Protein 4ON3 (pdb70)

Secondary structure (DSSP, 8-state):
---EEEEEEEEEEESTTSTT-EEEEEEEEEE--TT-S-SEEEEEE-HHHHHHHHHHHHHH-TT--PPPP---GGG--TTSHHHHHHHHHHHHHHHHHHHT-HHHHT-HHHHHHHH----HHHHHHHHTT-SSS-HHHHHHHHHHHHTT--/---EEEEEEEEEEE--SSS--EEEEEEEEEE--TT-SSSEEEEEEEHHHHHHHHHHHHHH-TT--PPPPP--SSS--TT-HHHHHHHHHHHHHHHHHHTT-HHHHT-HHHHHHHH----HHHHHHHHTT-SSS-HHHHHHHHHHHHTT---

Solvent-accessible surface area: 17473 Å² total; per-residue (Å²): 204,116,78,54,36,12,82,2,93,33,50,137,70,49,113,109,135,126,230,167,50,61,14,12,0,29,0,0,0,17,0,40,6,134,50,5,24,4,11,2,8,24,10,84,8,49,14,148,25,0,56,40,0,52,94,40,0,51,81,92,8,163,158,25,169,15,20,148,35,27,65,135,81,149,124,39,71,73,142,54,211,122,49,20,80,99,3,52,81,16,0,26,41,0,0,101,98,0,7,136,50,83,112,4,31,85,22,40,0,0,16,0,1,0,1,0,73,12,72,32,139,52,1,68,24,9,44,59,70,142,32,215,69,55,27,84,102,5,2,15,109,19,4,48,97,77,56,204,33,80,218,130,75,55,34,2,91,1,85,37,44,123,69,50,163,90,137,119,247,109,38,53,13,13,0,26,0,0,0,21,0,38,4,138,52,3,27,4,10,2,9,29,9,77,9,65,28,172,33,0,64,29,0,65,98,41,0,59,63,89,12,147,175,22,172,8,24,152,31,29,77,96,76,165,143,30,70,58,114,51,209,132,52,17,65,123,20,41,65,16,0,13,52,2,0,91,118,0,9,147,37,80,121,2,27,92,18,37,0,0,16,0,1,1,1,0,84,10,81,29,147,55,1,57,22,7,52,67,63,143,35,209,70,52,31,94,80,5,1,14,110,23,4,27,134,74,54,223,20,30,200

Nearest PDB structures (foldseek):
  4pzg-assembly1_B  TM=1.003E+00  e=3.964E-26  Homo sapiens
  4on3-assembly1_A  TM=9.862E-01  e=4.180E-25  Homo sapiens
  6kok-assembly1_A  TM=9.493E-01  e=4.792E-19  Homo sapiens
  6koj-assembly2_B  TM=9.373E-01  e=1.020E-14  Homo sapiens
  6koi-assembly2_D  TM=8.191E-01  e=4.380E-15  Homo sapiens

InterPro domains:
  IPR001683 Phox homology [PF00787] (42-123)
  IPR001683 Phox homology [PS50195] (10-127)
  IPR001683 Phox homology [SM00312] (8-124)
  IPR036871 PX domain superfamily [G3DSA:3.30.1520.10] (1-157)
  IPR036871 PX domain superfamily [SSF64268] (6-124)
  IPR043544 Sorting nexin-10/11 [PTHR46209] (1-193)

Structure (mmCIF, N/CA/C/O backbone):
data_4ON3
#
_entry.id   4ON3
#
_cell.length_a   205.130
_cell.length_b   205.130
_cell.length_c   42.220
_cell.angle_alpha   90.00
_cell.angle_beta   90.00
_cell.angle_gamma   120.00
#
_symmetry.space_group_name_H-M   'P 32 2 1'
#
loop_
_entity.id
_entity.type
_entity.pdbx_description
1 polymer 'Sorting nexin-10'
2 non-polymer 'NITRATE ION'
3 non-polymer 'PENTAETHYLENE GLYCOL'
4 non-polymer 'SODIUM ION'
5 water water
#
loop_
_atom_site.group_PDB
_atom_site.id
_atom_site.type_symbol
_atom_site.label_atom_id
_atom_site.label_alt_id
_atom_site.label_comp_id
_atom_site.label_asym_id
_atom_site.label_entity_id
_atom_site.label_seq_id
_atom_site.pdbx_PDB_ins_code
_atom_site.Cartn_x
_atom_site.Cartn_y
_atom_site.Cartn_z
_atom_site.occupancy
_atom_site.B_iso_or_equiv
_atom_site.auth_seq_id
_atom_site.auth_comp_id
_atom_site.auth_asym_id
_atom_site.auth_atom_id
_atom_site.pdbx_PDB_model_num
ATOM 1 N N . GLU A 1 8 ? 96.679 31.997 -20.661 1.00 50.64 8 GLU A N 1
ATOM 2 C CA . GLU A 1 8 ? 97.797 31.019 -20.790 1.00 52.23 8 GLU A CA 1
ATOM 3 C C . GLU A 1 8 ? 97.792 29.861 -19.722 1.00 43.72 8 GLU A C 1
ATOM 4 O O . GLU A 1 8 ? 98.680 29.818 -18.874 1.00 38.96 8 GLU A O 1
ATOM 10 N N . GLU A 1 9 ? 96.843 28.906 -19.827 1.00 37.88 9 GLU A N 1
ATOM 11 C CA . GLU A 1 9 ? 96.403 27.993 -18.706 1.00 33.22 9 GLU A CA 1
ATOM 12 C C . GLU A 1 9 ? 97.458 27.142 -18.093 1.00 30.19 9 GLU A C 1
ATOM 13 O O . GLU A 1 9 ? 98.310 26.655 -18.792 1.00 30.52 9 GLU A O 1
ATOM 19 N N . PHE A 1 10 ? 97.431 27.030 -16.762 1.00 27.15 10 PHE A N 1
ATOM 20 C CA . PHE A 1 10 ? 98.403 26.208 -16.005 1.00 25.26 10 PHE A CA 1
ATOM 21 C C . PHE A 1 10 ? 97.680 25.581 -14.825 1.00 24.26 10 PHE A C 1
ATOM 22 O O . PHE A 1 10 ? 96.680 26.137 -14.325 1.00 21.39 10 PHE A O 1
ATOM 30 N N . VAL A 1 11 ? 98.167 24.395 -14.429 1.00 24.33 11 VAL A N 1
ATOM 31 C CA . VAL A 1 11 ? 97.849 23.829 -13.111 1.00 24.86 11 VAL A CA 1
ATOM 32 C C . VAL A 1 11 ? 99.037 23.236 -12.369 1.00 23.46 11 VAL A C 1
ATOM 33 O O . VAL A 1 11 ? 99.758 22.445 -12.906 1.00 25.48 11 VAL A O 1
ATOM 37 N N . SER A 1 12 ? 99.224 23.667 -11.127 1.00 22.27 12 SER A N 1
ATOM 38 C CA . SER A 1 12 ? 100.311 23.185 -10.281 1.00 21.85 12 SER A CA 1
ATOM 39 C C . SER A 1 12 ? 99.745 22.467 -9.050 1.00 20.38 12 SER A C 1
ATOM 40 O O . SER A 1 12 ? 98.649 22.771 -8.554 1.00 17.01 12 SER A O 1
ATOM 43 N N . VAL A 1 13 ? 100.492 21.464 -8.618 1.00 19.95 13 VAL A N 1
ATOM 44 C CA . VAL A 1 13 ? 100.073 20.639 -7.537 1.00 21.31 13 VAL A CA 1
ATOM 45 C C . VAL A 1 13 ? 101.313 20.324 -6.761 1.00 21.41 13 VAL A C 1
ATOM 46 O O . VAL A 1 13 ? 102.365 20.168 -7.359 1.00 20.78 13 VAL A O 1
ATOM 50 N N . TRP A 1 14 ? 101.198 20.433 -5.431 1.00 23.88 14 TRP A N 1
ATOM 51 C CA . TRP A 1 14 ? 102.235 20.051 -4.480 1.00 26.04 14 TRP A CA 1
ATOM 52 C C . TRP A 1 14 ? 101.590 19.144 -3.452 1.00 23.89 14 TRP A C 1
ATOM 53 O O . TRP A 1 14 ? 100.471 19.392 -2.974 1.00 23.99 14 TRP A O 1
ATOM 64 N N . VAL A 1 15 ? 102.300 18.082 -3.125 1.00 21.88 15 VAL A N 1
ATOM 65 C CA . VAL A 1 15 ? 102.015 17.295 -1.961 1.00 22.33 15 VAL A CA 1
ATOM 66 C C . VAL A 1 15 ? 103.107 17.610 -0.918 1.00 22.91 15 VAL A C 1
ATOM 67 O O . VAL A 1 15 ? 104.313 17.514 -1.193 1.00 22.01 15 VAL A O 1
ATOM 71 N N . ARG A 1 16 ? 102.700 18.019 0.275 1.00 23.97 16 ARG A N 1
ATOM 72 C CA . ARG A 1 16 ? 103.689 18.438 1.308 1.00 24.20 16 ARG A CA 1
ATOM 73 C C . ARG A 1 16 ? 103.211 17.984 2.686 1.00 21.87 16 ARG A C 1
ATOM 74 O O . ARG A 1 16 ? 102.074 17.454 2.831 1.00 20.34 16 ARG A O 1
ATOM 82 N N . ASP A 1 17 ? 104.060 18.211 3.691 1.00 20.33 17 ASP A N 1
ATOM 83 C CA . ASP A 1 17 ? 103.603 18.241 5.085 1.00 18.67 17 ASP A CA 1
ATOM 84 C C . ASP A 1 17 ? 102.984 16.921 5.597 1.00 18.01 17 ASP A C 1
ATOM 85 O O . ASP A 1 17 ? 101.787 16.841 6.041 1.00 16.40 17 ASP A O 1
ATOM 90 N N . PRO A 1 18 ? 103.786 15.875 5.519 1.00 17.10 18 PRO A N 1
ATOM 91 C CA . PRO A 1 18 ? 103.394 14.577 6.007 1.00 18.30 18 PRO A CA 1
ATOM 92 C C . PRO A 1 18 ? 103.117 14.692 7.484 1.00 19.86 18 PRO A C 1
ATOM 93 O O . PRO A 1 18 ? 103.963 15.226 8.192 1.00 20.36 18 PRO A O 1
ATOM 97 N N . ARG A 1 19 ? 101.971 14.219 7.960 1.00 21.55 19 ARG A N 1
ATOM 98 C CA . ARG A 1 19 ? 101.643 14.327 9.396 1.00 22.08 19 ARG A CA 1
ATOM 99 C C . ARG A 1 19 ? 100.897 13.153 9.907 1.00 20.58 19 ARG A C 1
ATOM 100 O O . ARG A 1 19 ? 99.930 12.738 9.298 1.00 19.47 19 ARG A O 1
ATOM 108 N N . ILE A 1 20 ? 101.314 12.647 11.063 1.00 19.35 20 ILE A N 1
ATOM 109 C CA . ILE A 1 20 ? 100.552 11.583 11.706 1.00 18.94 20 ILE A CA 1
ATOM 110 C C . ILE A 1 20 ? 99.180 12.000 12.220 1.00 18.26 20 ILE A C 1
ATOM 111 O O . ILE A 1 20 ? 99.029 13.062 12.751 1.00 18.23 20 ILE A O 1
ATOM 116 N N . GLN A 1 21 ? 98.190 11.149 12.039 1.00 18.64 21 GLN A N 1
ATOM 117 C CA . GLN A 1 21 ? 96.837 11.385 12.516 1.00 20.40 21 GLN A CA 1
ATOM 118 C C . GLN A 1 21 ? 96.412 10.290 13.480 1.00 21.26 21 GLN A C 1
ATOM 119 O O . GLN A 1 21 ? 96.842 9.156 13.332 1.00 20.98 21 GLN A O 1
ATOM 125 N N . LYS A 1 22 ? 95.536 10.614 14.436 1.00 21.99 22 LYS A N 1
ATOM 126 C CA . LYS A 1 22 ? 95.084 9.634 15.428 1.00 21.76 22 LYS A CA 1
ATOM 127 C C . LYS A 1 22 ? 96.269 8.936 16.072 1.00 19.60 22 LYS A C 1
ATOM 128 O O . LYS A 1 22 ? 96.270 7.735 16.264 1.00 19.52 22 LYS A O 1
ATOM 134 N N . GLU A 1 23 ? 97.295 9.690 16.379 1.00 19.21 23 GLU A N 1
ATOM 135 C CA . GLU A 1 23 ? 98.524 9.152 16.939 1.00 20.96 23 GLU A CA 1
ATOM 136 C C . GLU A 1 23 ? 98.416 8.455 18.288 1.00 21.19 23 GLU A C 1
ATOM 137 O O . GLU A 1 23 ? 99.164 7.569 18.574 1.00 21.10 23 GLU A O 1
ATOM 143 N N . ASP A 1 24 ? 97.507 8.878 19.137 1.00 22.20 24 ASP A N 1
ATOM 144 C CA . ASP A 1 24 ? 97.303 8.217 20.409 1.00 22.89 24 ASP A CA 1
ATOM 145 C C . ASP A 1 24 ? 96.074 7.372 20.355 1.00 22.32 24 ASP A C 1
ATOM 146 O O . ASP A 1 24 ? 95.356 7.287 21.348 1.00 20.08 24 ASP A O 1
ATOM 151 N N . PHE A 1 25 ? 95.810 6.783 19.191 1.00 22.26 25 PHE A N 1
ATOM 152 C CA . PHE A 1 25 ? 94.801 5.756 19.066 1.00 23.80 25 PHE A CA 1
ATOM 153 C C . PHE A 1 25 ? 95.440 4.536 18.456 1.00 27.99 25 PHE A C 1
ATOM 154 O O . PHE A 1 25 ? 96.594 4.580 18.002 1.00 32.07 25 PHE A O 1
ATOM 162 N N . TRP A 1 26 ? 94.709 3.431 18.456 1.00 31.50 26 TRP A N 1
ATOM 163 C CA . TRP A 1 26 ? 95.095 2.304 17.616 1.00 34.90 26 TRP A CA 1
ATOM 164 C C . TRP A 1 26 ? 94.443 2.741 16.331 1.00 37.75 26 TRP A C 1
ATOM 165 O O . TRP A 1 26 ? 93.271 3.199 16.335 1.00 44.58 26 TRP A O 1
ATOM 176 N N . HIS A 1 27 ? 95.194 2.636 15.251 1.00 34.67 27 HIS A N 1
ATOM 177 C CA . HIS A 1 27 ? 94.714 3.007 13.905 1.00 33.48 27 HIS A CA 1
ATOM 178 C C . HIS A 1 27 ? 95.228 4.363 13.433 1.00 29.47 27 HIS A C 1
ATOM 179 O O . HIS A 1 27 ? 94.692 4.965 12.500 1.00 30.90 27 HIS A O 1
ATOM 186 N N . SER A 1 28 ? 96.323 4.799 14.030 1.00 23.06 28 SER A N 1
ATOM 187 C CA . SER A 1 28 ? 97.077 5.876 13.474 1.00 20.19 28 SER A CA 1
ATOM 188 C C . SER A 1 28 ? 97.292 5.774 11.972 1.00 17.77 28 SER A C 1
ATOM 189 O O . SER A 1 28 ? 97.477 4.701 11.450 1.00 18.48 28 SER A O 1
ATOM 192 N N . TYR A 1 29 ? 97.331 6.914 11.306 1.00 15.73 29 TYR A N 1
ATOM 193 C CA . TYR A 1 29 ? 97.726 6.970 9.931 1.00 15.22 29 TYR A CA 1
ATOM 194 C C . TYR A 1 29 ? 98.424 8.245 9.550 1.00 15.55 29 TYR A C 1
ATOM 195 O O . TYR A 1 29 ? 98.446 9.191 10.284 1.00 15.32 29 TYR A O 1
ATOM 204 N N . ILE A 1 30 ? 98.995 8.246 8.357 1.00 16.33 30 ILE A N 1
ATOM 205 C CA . ILE A 1 30 ? 99.636 9.435 7.800 1.00 16.06 30 ILE A CA 1
ATOM 206 C C . ILE A 1 30 ? 98.803 10.111 6.698 1.00 16.09 30 ILE A C 1
ATOM 207 O O . ILE A 1 30 ? 98.128 9.473 5.841 1.00 18.24 30 ILE A O 1
ATOM 212 N N . ASP A 1 31 ? 98.851 11.428 6.708 1.00 14.94 31 ASP A N 1
ATOM 213 C CA . ASP A 1 31 ? 98.277 12.127 5.635 1.00 13.53 31 ASP A CA 1
ATOM 214 C C . ASP A 1 31 ? 99.111 13.284 5.215 1.00 12.76 31 ASP A C 1
ATOM 215 O O . ASP A 1 31 ? 100.126 13.625 5.845 1.00 11.25 31 ASP A O 1
ATOM 220 N N . TYR A 1 32 ? 98.712 13.805 4.048 1.00 12.90 32 TYR A N 1
ATOM 221 C CA . TYR A 1 32 ? 99.457 14.843 3.384 1.00 12.50 32 TYR A CA 1
ATOM 222 C C . TYR A 1 32 ? 98.559 15.983 2.979 1.00 13.16 32 TYR A C 1
ATOM 223 O O . TYR A 1 32 ? 97.310 15.877 2.901 1.00 12.02 32 TYR A O 1
ATOM 232 N N . GLU A 1 33 ? 99.235 17.101 2.776 1.00 14.63 33 GLU A N 1
ATOM 233 C CA . GLU A 1 33 ? 98.579 18.278 2.267 1.00 16.60 33 GLU A CA 1
ATOM 234 C C . GLU A 1 33 ? 98.744 18.341 0.753 1.00 15.96 33 GLU A C 1
ATOM 235 O O . GLU A 1 33 ? 99.870 18.273 0.213 1.00 14.64 33 GLU A O 1
ATOM 241 N N . ILE A 1 34 ? 97.615 18.525 0.103 1.00 16.19 34 ILE A N 1
ATOM 242 C CA . ILE A 1 34 ? 97.565 18.682 -1.322 1.00 18.36 34 ILE A CA 1
ATOM 243 C C . ILE A 1 34 ? 97.111 20.087 -1.690 1.00 18.30 34 ILE A C 1
ATOM 244 O O . ILE A 1 34 ? 95.979 20.518 -1.421 1.00 16.32 34 ILE A O 1
ATOM 249 N N . CYS A 1 35 ? 98.014 20.772 -2.356 1.00 19.55 35 CYS A N 1
ATOM 250 C CA . CYS A 1 35 ? 97.867 22.172 -2.674 1.00 20.31 35 CYS A CA 1
ATOM 251 C C . CYS A 1 35 ? 97.785 22.339 -4.183 1.00 18.82 35 CYS A C 1
ATOM 252 O O . CYS A 1 35 ? 98.683 21.961 -4.890 1.00 17.62 35 CYS A O 1
ATOM 255 N N . ILE A 1 36 ? 96.693 22.896 -4.660 1.00 19.01 36 ILE A N 1
ATOM 256 C CA . ILE A 1 36 ? 96.473 23.181 -6.078 1.00 19.23 36 ILE A CA 1
ATOM 257 C C . ILE A 1 36 ? 96.550 24.694 -6.319 1.00 19.03 36 ILE A C 1
ATOM 258 O O . ILE A 1 36 ? 95.879 25.487 -5.634 1.00 19.04 36 ILE A O 1
ATOM 263 N N . HIS A 1 37 ? 97.341 25.100 -7.302 1.00 19.44 37 HIS A N 1
ATOM 264 C CA . HIS A 1 37 ? 97.255 26.466 -7.836 1.00 18.87 37 HIS A CA 1
ATOM 265 C C . HIS A 1 37 ? 97.060 26.432 -9.348 1.00 18.71 37 HIS A C 1
ATOM 266 O O . HIS A 1 37 ? 97.844 25.800 -10.050 1.00 19.05 37 HIS A O 1
ATOM 273 N N . THR A 1 38 ? 96.013 27.086 -9.831 1.00 17.29 38 THR A N 1
ATOM 274 C CA . THR A 1 38 ? 95.675 27.009 -11.200 1.00 18.05 38 THR A CA 1
ATOM 275 C C . THR A 1 38 ? 94.923 28.251 -11.610 1.00 20.19 38 THR A C 1
ATOM 276 O O . THR A 1 38 ? 94.342 28.945 -10.768 1.00 20.43 38 THR A O 1
ATOM 280 N N . ASN A 1 39 ? 94.915 28.514 -12.920 1.00 21.02 39 ASN A N 1
ATOM 281 C CA . ASN A 1 39 ? 94.104 29.589 -13.479 1.00 21.22 39 ASN A CA 1
ATOM 282 C C . ASN A 1 39 ? 93.113 29.070 -14.469 1.00 20.23 39 ASN A C 1
ATOM 283 O O . ASN A 1 39 ? 92.442 29.846 -15.143 1.00 19.43 39 ASN A O 1
ATOM 288 N N . SER A 1 40 ? 93.021 27.747 -14.527 1.00 20.11 40 SER A N 1
ATOM 289 C CA . SER A 1 40 ? 92.134 27.065 -15.453 1.00 20.28 40 SER A CA 1
ATOM 290 C C . SER A 1 40 ? 90.645 27.198 -15.183 1.00 21.44 40 SER A C 1
ATOM 291 O O . SER A 1 40 ? 90.229 27.085 -14.059 1.00 21.80 40 SER A O 1
ATOM 294 N N . MET A 1 41 ? 89.849 27.355 -16.234 1.00 25.62 41 MET A N 1
ATOM 295 C CA . MET A 1 41 ? 88.391 27.358 -16.116 1.00 30.54 41 MET A CA 1
ATOM 296 C C . MET A 1 41 ? 87.869 26.006 -15.602 1.00 27.06 41 MET A C 1
ATOM 297 O O . MET A 1 41 ? 86.724 25.896 -15.180 1.00 25.16 41 MET A O 1
ATOM 302 N N . ALA A 1 42 ? 88.731 24.990 -15.635 1.00 25.88 42 ALA A N 1
ATOM 303 C CA . ALA A 1 42 ? 88.409 23.602 -15.224 1.00 25.58 42 ALA A CA 1
ATOM 304 C C . ALA A 1 42 ? 88.108 23.451 -13.715 1.00 25.09 42 ALA A C 1
ATOM 305 O O . ALA A 1 42 ? 87.271 22.620 -13.330 1.00 24.96 42 ALA A O 1
ATOM 307 N N . PHE A 1 43 ? 88.780 24.266 -12.900 1.00 22.38 43 PHE A N 1
ATOM 308 C CA . PHE A 1 43 ? 88.581 24.294 -11.478 1.00 20.76 43 PHE A CA 1
ATOM 309 C C . PHE A 1 43 ? 87.605 25.337 -11.023 1.00 19.22 43 PHE A C 1
ATOM 310 O O . PHE A 1 43 ? 87.486 26.349 -11.634 1.00 20.72 43 PHE A O 1
ATOM 318 N N . THR A 1 44 ? 86.917 25.085 -9.929 1.00 18.79 44 THR A N 1
ATOM 319 C CA . THR A 1 44 ? 86.105 26.077 -9.295 1.00 19.86 44 THR A CA 1
ATOM 320 C C . THR A 1 44 ? 86.965 27.067 -8.502 1.00 19.91 44 THR A C 1
ATOM 321 O O . THR A 1 44 ? 86.759 28.275 -8.612 1.00 25.44 44 THR A O 1
ATOM 325 N N . MET A 1 45 ? 87.930 26.581 -7.743 1.00 17.33 45 MET A N 1
ATOM 326 C CA . MET A 1 45 ? 88.767 27.444 -6.929 1.00 16.64 45 MET A CA 1
ATOM 327 C C . MET A 1 45 ? 90.112 27.483 -7.522 1.00 15.84 45 MET A C 1
ATOM 328 O O . MET A 1 45 ? 90.611 26.464 -7.916 1.00 15.56 45 MET A O 1
ATOM 333 N N . LYS A 1 46 ? 90.751 28.636 -7.511 1.00 16.04 46 LYS A N 1
ATOM 334 C CA . LYS A 1 46 ? 92.032 28.768 -8.188 1.00 15.97 46 LYS A CA 1
ATOM 335 C C . LYS A 1 46 ? 93.100 28.401 -7.232 1.00 14.16 46 LYS A C 1
ATOM 336 O O . LYS A 1 46 ? 94.216 28.216 -7.613 1.00 12.31 46 LYS A O 1
ATOM 342 N N . THR A 1 47 ? 92.755 28.347 -5.955 1.00 15.13 47 THR A N 1
ATOM 343 C CA . THR A 1 47 ? 93.636 27.741 -4.950 1.00 15.97 47 THR A CA 1
ATOM 344 C C . THR A 1 47 ? 92.851 26.863 -3.984 1.00 16.15 47 THR A C 1
ATOM 345 O O . THR A 1 47 ? 91.664 27.140 -3.705 1.00 15.86 47 THR A O 1
ATOM 349 N N . SER A 1 48 ? 93.534 25.810 -3.509 1.00 15.61 48 SER A N 1
ATOM 350 C CA . SER A 1 48 ? 92.983 24.903 -2.543 1.00 15.75 48 SER A CA 1
ATOM 351 C C . SER A 1 48 ? 94.133 24.210 -1.831 1.00 17.04 48 SER A C 1
ATOM 352 O O . SER A 1 48 ? 95.178 24.028 -2.436 1.00 17.62 48 SER A O 1
ATOM 355 N N . CYS A 1 49 ? 93.983 23.970 -0.523 1.00 18.71 49 CYS A N 1
ATOM 356 C CA . CYS A 1 49 ? 94.843 23.059 0.254 1.00 20.58 49 CYS A CA 1
ATOM 357 C C . CYS A 1 49 ? 93.892 22.135 0.998 1.00 18.99 49 CYS A C 1
ATOM 358 O O . CYS A 1 49 ? 92.846 22.542 1.492 1.00 20.41 49 CYS A O 1
ATOM 361 N N . VAL A 1 50 ? 94.224 20.858 0.979 1.00 17.19 50 VAL A N 1
ATOM 362 C CA . VAL A 1 50 ? 93.344 19.811 1.457 1.00 15.06 50 VAL A CA 1
ATOM 363 C C . VAL A 1 50 ? 94.288 18.737 1.943 1.00 14.42 50 VAL A C 1
ATOM 364 O O . VAL A 1 50 ? 95.500 18.747 1.610 1.00 14.84 50 VAL A O 1
ATOM 368 N N . ARG A 1 51 ? 93.788 17.879 2.817 1.00 13.26 51 ARG A N 1
ATOM 369 C CA . ARG A 1 51 ? 94.632 16.847 3.426 1.00 12.02 51 ARG A CA 1
ATOM 370 C C . ARG A 1 51 ? 93.987 15.508 3.087 1.00 11.61 51 ARG A C 1
ATOM 371 O O . ARG A 1 51 ? 92.770 15.372 3.249 1.00 10.11 51 ARG A O 1
ATOM 379 N N . ARG A 1 52 ? 94.765 14.539 2.586 1.00 12.24 52 ARG A N 1
ATOM 380 C CA . ARG A 1 52 ? 94.198 13.207 2.217 1.00 12.70 52 ARG A CA 1
ATOM 381 C C . ARG A 1 52 ? 95.202 12.158 2.470 1.00 13.64 52 ARG A C 1
ATOM 382 O O . ARG A 1 52 ? 96.417 12.449 2.435 1.00 13.45 52 ARG A O 1
ATOM 390 N N . ARG A 1 53 ? 94.714 10.941 2.703 1.00 15.22 53 ARG A N 1
ATOM 391 C CA . ARG A 1 53 ? 95.644 9.828 2.925 1.00 17.56 53 ARG A CA 1
ATOM 392 C C . ARG A 1 53 ? 95.678 8.917 1.732 1.00 16.81 53 ARG A C 1
ATOM 393 O O . ARG A 1 53 ? 94.743 8.917 0.908 1.00 15.71 53 ARG A O 1
ATOM 401 N N . TYR A 1 54 ? 96.756 8.148 1.659 1.00 16.72 54 TYR A N 1
ATOM 402 C CA . TYR A 1 54 ? 96.947 7.168 0.605 1.00 17.57 54 TYR A CA 1
ATOM 403 C C . TYR A 1 54 ? 95.719 6.358 0.327 1.00 18.18 54 TYR A C 1
ATOM 404 O O . TYR A 1 54 ? 95.372 6.115 -0.778 1.00 18.36 54 TYR A O 1
ATOM 413 N N . ARG A 1 55 ? 95.015 5.932 1.331 1.00 20.77 55 ARG A N 1
ATOM 414 C CA . ARG A 1 55 ? 93.919 5.032 1.062 1.00 23.61 55 ARG A CA 1
ATOM 415 C C . ARG A 1 55 ? 92.854 5.789 0.276 1.00 19.34 55 ARG A C 1
ATOM 416 O O . ARG A 1 55 ? 92.110 5.216 -0.486 1.00 19.78 55 ARG A O 1
ATOM 424 N N . GLU A 1 56 ? 92.828 7.092 0.404 1.00 17.39 56 GLU A N 1
ATOM 425 C CA . GLU A 1 56 ? 91.884 7.933 -0.354 1.00 16.14 56 GLU A CA 1
ATOM 426 C C . GLU A 1 56 ? 92.322 8.170 -1.822 1.00 15.31 56 GLU A C 1
ATOM 427 O O . GLU A 1 56 ? 91.492 8.271 -2.711 1.00 14.10 56 GLU A O 1
ATOM 433 N N . PHE A 1 57 ? 93.625 8.289 -2.051 1.00 15.54 57 PHE A N 1
ATOM 434 C CA . PHE A 1 57 ? 94.196 8.255 -3.413 1.00 16.07 57 PHE A CA 1
ATOM 435 C C . PHE A 1 57 ? 93.811 6.988 -4.170 1.00 14.94 57 PHE A C 1
ATOM 436 O O . PHE A 1 57 ? 93.395 7.008 -5.337 1.00 13.56 57 PHE A O 1
ATOM 444 N N . VAL A 1 58 ? 93.975 5.873 -3.468 1.00 14.14 58 VAL A N 1
ATOM 445 C CA . VAL A 1 58 ? 93.574 4.568 -3.971 1.00 13.02 58 VAL A CA 1
ATOM 446 C C . VAL A 1 58 ? 92.094 4.579 -4.316 1.00 12.36 58 VAL A C 1
ATOM 447 O O . VAL A 1 58 ? 91.704 4.197 -5.358 1.00 12.39 58 VAL A O 1
ATOM 451 N N . TRP A 1 59 ? 91.265 5.074 -3.457 1.00 12.78 59 TRP A N 1
ATOM 452 C CA . TRP A 1 59 ? 89.863 5.146 -3.792 1.00 13.67 59 TRP A CA 1
ATOM 453 C C . TRP A 1 59 ? 89.643 5.959 -5.072 1.00 14.96 59 TRP A C 1
ATOM 454 O O . TRP A 1 59 ? 88.772 5.605 -5.896 1.00 16.38 59 TRP A O 1
ATOM 465 N N . LEU A 1 60 ? 90.402 7.070 -5.198 1.00 15.04 60 LEU A N 1
ATOM 466 C CA . LEU A 1 60 ? 90.212 8.077 -6.259 1.00 14.21 60 LEU A CA 1
ATOM 467 C C . LEU A 1 60 ? 90.578 7.469 -7.577 1.00 13.92 60 LEU A C 1
ATOM 468 O O . LEU A 1 60 ? 89.804 7.530 -8.549 1.00 13.20 60 LEU A O 1
ATOM 473 N N . ARG A 1 61 ? 91.762 6.866 -7.566 1.00 13.84 61 ARG A N 1
ATOM 474 C CA . ARG A 1 61 ? 92.290 6.166 -8.713 1.00 14.54 61 ARG A CA 1
ATOM 475 C C . ARG A 1 61 ? 91.308 5.166 -9.275 1.00 16.64 61 ARG A C 1
ATOM 476 O O . ARG A 1 61 ? 91.088 5.123 -10.476 1.00 17.78 61 ARG A O 1
ATOM 484 N N . GLN A 1 62 ? 90.688 4.393 -8.395 1.00 19.99 62 GLN A N 1
ATOM 485 C CA . GLN A 1 62 ? 89.774 3.342 -8.798 1.00 22.61 62 GLN A CA 1
ATOM 486 C C . GLN A 1 62 ? 88.477 3.954 -9.250 1.00 22.03 62 GLN A C 1
ATOM 487 O O . GLN A 1 62 ? 87.874 3.464 -10.193 1.00 22.06 62 GLN A O 1
ATOM 493 N N . ARG A 1 63 ? 88.077 5.066 -8.651 1.00 22.36 63 ARG A N 1
ATOM 494 C CA . ARG A 1 63 ? 86.838 5.706 -9.100 1.00 23.91 63 ARG A CA 1
ATOM 495 C C . ARG A 1 63 ? 87.044 6.274 -10.511 1.00 22.89 63 ARG A C 1
ATOM 496 O O . ARG A 1 63 ? 86.146 6.161 -11.354 1.00 23.30 63 ARG A O 1
ATOM 504 N N . LEU A 1 64 ? 88.217 6.860 -10.758 1.00 20.09 64 LEU A N 1
ATOM 505 C CA . LEU A 1 64 ? 88.506 7.440 -12.045 1.00 19.74 64 LEU A CA 1
ATOM 506 C C . LEU A 1 64 ? 88.497 6.347 -13.122 1.00 19.95 64 LEU A C 1
ATOM 507 O O . LEU A 1 64 ? 87.785 6.456 -14.115 1.00 19.90 64 LEU A O 1
ATOM 512 N N . GLN A 1 65 ? 89.241 5.278 -12.867 1.00 20.26 65 GLN A N 1
ATOM 513 C CA . GLN A 1 65 ?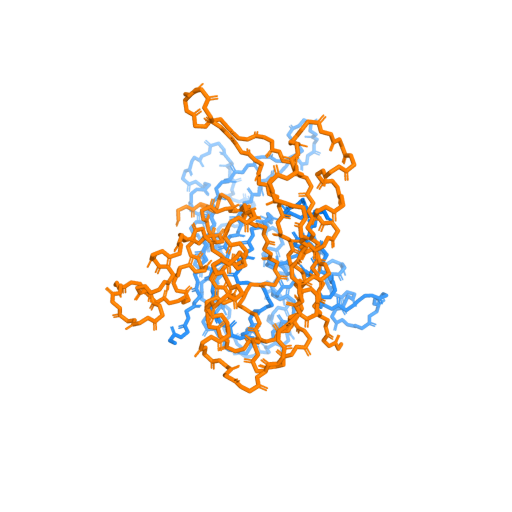 89.326 4.131 -13.764 1.00 20.64 65 GLN A CA 1
ATOM 514 C C . GLN A 1 65 ? 87.961 3.595 -14.095 1.00 21.38 65 GLN A C 1
ATOM 515 O O . GLN A 1 65 ? 87.691 3.199 -15.206 1.00 20.77 65 GLN A O 1
ATOM 521 N N . SER A 1 66 ? 87.083 3.591 -13.118 1.00 23.28 66 SER A N 1
ATOM 522 C CA . SER A 1 66 ? 85.798 2.976 -13.321 1.00 24.75 66 SER A CA 1
ATOM 523 C C . SER A 1 66 ? 84.934 3.824 -14.235 1.00 24.57 66 SER A C 1
ATOM 524 O O . SER A 1 66 ? 83.979 3.336 -14.794 1.00 25.30 66 SER A O 1
ATOM 527 N N . ASN A 1 67 ? 85.210 5.102 -14.356 1.00 25.55 67 ASN A N 1
ATOM 528 C CA . ASN A 1 67 ? 84.346 5.923 -15.222 1.00 29.00 67 ASN A CA 1
ATOM 529 C C . ASN A 1 67 ? 84.978 6.187 -16.561 1.00 25.02 67 ASN A C 1
ATOM 530 O O . ASN A 1 67 ? 84.333 6.732 -17.454 1.00 22.48 67 ASN A O 1
ATOM 535 N N . ALA A 1 68 ? 86.254 5.824 -16.642 1.00 22.13 68 ALA A N 1
ATOM 536 C CA . ALA A 1 68 ? 87.060 5.971 -17.804 1.00 21.20 68 ALA A CA 1
ATOM 537 C C . ALA A 1 68 ? 87.726 4.639 -18.093 1.00 22.56 68 ALA A C 1
ATOM 538 O O . ALA A 1 68 ? 88.892 4.426 -17.733 1.00 19.28 68 ALA A O 1
ATOM 540 N N . LEU A 1 69 ? 86.939 3.760 -18.734 1.00 26.34 69 LEU A N 1
ATOM 541 C CA . LEU A 1 69 ? 87.292 2.357 -19.061 1.00 31.97 69 LEU A CA 1
ATOM 542 C C . LEU A 1 69 ? 88.773 2.187 -19.590 1.00 28.32 69 LEU A C 1
ATOM 543 O O . LEU A 1 69 ? 89.519 1.318 -19.128 1.00 22.59 69 LEU A O 1
ATOM 548 N N . LEU A 1 70 ? 89.179 3.086 -20.497 1.00 28.40 70 LEU A N 1
ATOM 549 C CA . LEU A 1 70 ? 90.366 2.932 -21.341 1.00 27.84 70 LEU A CA 1
ATOM 550 C C . LEU A 1 70 ? 91.476 3.864 -21.038 1.00 25.05 70 LEU A C 1
ATOM 551 O O . LEU A 1 70 ? 92.494 3.846 -21.711 1.00 24.70 70 LEU A O 1
ATOM 556 N N . VAL A 1 71 ? 91.317 4.658 -20.001 1.00 23.54 71 VAL A N 1
ATOM 557 C CA . VAL A 1 71 ? 92.386 5.559 -19.635 1.00 22.09 71 VAL A CA 1
ATOM 558 C C . VAL A 1 71 ? 93.433 4.784 -18.863 1.00 19.08 71 VAL A C 1
ATOM 559 O O . VAL A 1 71 ? 93.134 3.829 -18.173 1.00 18.88 71 VAL A O 1
ATOM 563 N N . GLN A 1 72 ? 94.666 5.179 -19.034 1.00 17.48 72 GLN A N 1
ATOM 564 C CA . GLN A 1 72 ? 95.743 4.571 -18.345 1.00 17.39 72 GLN A CA 1
ATOM 565 C C . GLN A 1 72 ? 96.184 5.461 -17.203 1.00 17.35 72 GLN A C 1
ATOM 566 O O . GLN A 1 72 ? 97.021 6.375 -17.386 1.00 18.07 72 GLN A O 1
ATOM 572 N N . LEU A 1 73 ? 95.685 5.136 -16.008 1.00 16.98 73 LEU A N 1
ATOM 573 C CA . LEU A 1 73 ? 95.945 5.906 -14.795 1.00 15.42 73 LEU A CA 1
ATOM 574 C C . LEU A 1 73 ? 97.370 5.866 -14.363 1.00 14.51 73 LEU A C 1
ATOM 575 O O . LEU A 1 73 ? 98.062 4.920 -14.531 1.00 13.36 73 LEU A O 1
ATOM 580 N N . PRO A 1 74 ? 97.855 6.953 -13.847 1.00 15.26 74 PRO A N 1
ATOM 581 C CA . PRO A 1 74 ? 99.276 6.820 -13.449 1.00 16.00 74 PRO A CA 1
ATOM 582 C C . PRO A 1 74 ? 99.436 5.948 -12.201 1.00 17.78 74 PRO A C 1
ATOM 583 O O . PRO A 1 74 ? 98.445 5.607 -11.536 1.00 16.42 74 PRO A O 1
ATOM 587 N N . GLU A 1 75 ? 100.673 5.592 -11.900 1.00 20.44 75 GLU A N 1
ATOM 588 C CA . GLU A 1 75 ? 100.931 4.742 -10.767 1.00 24.10 75 GLU A CA 1
ATOM 589 C C . GLU A 1 75 ? 100.779 5.451 -9.422 1.00 22.74 75 GLU A C 1
ATOM 590 O O . GLU A 1 75 ? 101.004 6.656 -9.322 1.00 22.06 75 GLU A O 1
ATOM 596 N N . LEU A 1 76 ? 100.413 4.684 -8.383 1.00 20.80 76 LEU A N 1
ATOM 597 C CA . LEU A 1 76 ? 100.591 5.123 -6.992 1.00 17.99 76 LEU A CA 1
ATOM 598 C C . LEU A 1 76 ? 101.887 4.578 -6.436 1.00 17.61 76 LEU A C 1
ATOM 599 O O . LEU A 1 76 ? 102.434 3.589 -6.935 1.00 18.54 76 LEU A O 1
ATOM 604 N N . PRO A 1 77 ? 102.413 5.238 -5.405 1.00 17.67 77 PRO A N 1
ATOM 605 C CA . PRO A 1 77 ? 103.617 4.674 -4.743 1.00 17.91 77 PRO A CA 1
ATOM 606 C C . PRO A 1 77 ? 103.327 3.438 -3.814 1.00 18.50 77 PRO A C 1
ATOM 607 O O . PRO A 1 77 ? 102.193 2.900 -3.812 1.00 15.92 77 PRO A O 1
ATOM 611 N N . SER A 1 78 ? 104.378 3.005 -3.076 1.00 20.27 78 SER A N 1
ATOM 612 C CA . SER A 1 78 ? 104.357 1.827 -2.169 1.00 20.86 78 SER A CA 1
ATOM 613 C C . SER A 1 78 ? 103.071 1.778 -1.346 1.00 21.38 78 SER A C 1
ATOM 614 O O . SER A 1 78 ? 102.719 2.753 -0.714 1.00 22.04 78 SER A O 1
ATOM 617 N N . LYS A 1 79 ? 102.342 0.668 -1.432 1.00 22.56 79 LYS A N 1
ATOM 618 C CA . LYS A 1 79 ? 101.176 0.393 -0.573 1.00 24.34 79 LYS A CA 1
ATOM 619 C C . LYS A 1 79 ? 101.556 0.462 0.895 1.00 22.70 79 LYS A C 1
ATOM 620 O O . LYS A 1 79 ? 102.713 0.212 1.240 1.00 21.34 79 LYS A O 1
ATOM 626 N N . ASN A 1 80 ? 100.588 0.808 1.754 1.00 21.64 80 ASN A N 1
ATOM 627 C CA . ASN A 1 80 ? 100.814 0.830 3.218 1.00 19.68 80 ASN A CA 1
ATOM 628 C C . ASN A 1 80 ? 101.562 -0.348 3.722 1.00 19.73 80 ASN A C 1
ATOM 629 O O . ASN A 1 80 ? 102.529 -0.166 4.409 1.00 19.54 80 ASN A O 1
ATOM 634 N N . LEU A 1 81 ? 101.130 -1.560 3.382 1.00 20.51 81 LEU A N 1
ATOM 635 C CA . LEU A 1 81 ? 101.873 -2.787 3.761 1.00 21.02 81 LEU A CA 1
ATOM 636 C C . LEU A 1 81 ? 103.393 -2.681 3.699 1.00 19.49 81 LEU A C 1
ATOM 637 O O . LEU A 1 81 ? 104.070 -3.371 4.439 1.00 19.58 81 LEU A O 1
ATOM 642 N N . PHE A 1 82 ? 103.938 -1.825 2.832 1.00 19.08 82 PHE A N 1
ATOM 643 C CA . PHE A 1 82 ? 105.402 -1.689 2.681 1.00 18.88 82 PHE A CA 1
ATOM 644 C C . PHE A 1 82 ? 105.930 -0.322 3.074 1.00 18.87 82 PHE A C 1
ATOM 645 O O . PHE A 1 82 ? 107.091 0.030 2.819 1.00 19.64 82 PHE A O 1
ATOM 653 N N . PHE A 1 83 ? 105.062 0.410 3.752 1.00 18.76 83 PHE A N 1
ATOM 654 C CA . PHE A 1 83 ? 105.327 1.714 4.284 1.00 18.48 83 PHE A CA 1
ATOM 655 C C . PHE A 1 83 ? 105.493 1.764 5.850 1.00 19.85 83 PHE A C 1
ATOM 656 O O . PHE A 1 83 ? 104.730 1.146 6.647 1.00 18.84 83 PHE A O 1
ATOM 664 N N . ASN A 1 84 ? 106.456 2.594 6.257 1.00 19.65 84 ASN A N 1
ATOM 665 C CA . ASN A 1 84 ? 106.956 2.705 7.594 1.00 18.18 84 ASN A CA 1
ATOM 666 C C . ASN A 1 84 ? 107.327 4.166 7.807 1.00 18.66 84 ASN A C 1
ATOM 667 O O . ASN A 1 84 ? 108.419 4.612 7.365 1.00 15.92 84 ASN A O 1
ATOM 672 N N . MET A 1 85 ? 106.451 4.887 8.530 1.00 19.16 85 MET A N 1
ATOM 673 C CA . MET A 1 85 ? 106.676 6.310 8.792 1.00 19.51 85 MET A CA 1
ATOM 674 C C . MET A 1 85 ? 107.991 6.664 9.495 1.00 20.81 85 MET A C 1
ATOM 675 O O . MET A 1 85 ? 108.461 7.783 9.394 1.00 19.03 85 MET A O 1
ATOM 680 N N . ASN A 1 86 ? 108.619 5.709 10.172 1.00 24.62 86 ASN A N 1
ATOM 681 C CA . ASN A 1 86 ? 109.917 5.990 10.819 1.00 26.18 86 ASN A CA 1
ATOM 682 C C . ASN A 1 86 ? 111.043 6.060 9.847 1.00 27.44 86 ASN A C 1
ATOM 683 O O . ASN A 1 86 ? 112.097 6.544 10.199 1.00 27.45 86 ASN A O 1
ATOM 688 N N . ASN A 1 87 ? 110.822 5.575 8.633 1.00 29.74 87 ASN A N 1
ATOM 689 C CA . ASN A 1 87 ? 111.799 5.712 7.560 1.00 31.14 87 ASN A CA 1
ATOM 690 C C . ASN A 1 87 ? 111.503 6.990 6.738 1.00 33.67 87 ASN A C 1
ATOM 691 O O . ASN A 1 87 ? 110.514 7.028 6.037 1.00 31.14 87 ASN A O 1
ATOM 696 N N . ARG A 1 88 ? 112.334 8.031 6.844 1.00 38.14 88 ARG A N 1
ATOM 697 C CA . ARG A 1 88 ? 112.131 9.280 6.070 1.00 42.35 88 ARG A CA 1
ATOM 698 C C . ARG A 1 88 ? 111.959 9.015 4.571 1.00 40.94 88 ARG A C 1
ATOM 699 O O . ARG A 1 88 ? 111.081 9.615 3.910 1.00 40.63 88 ARG A O 1
ATOM 707 N N . GLN A 1 89 ? 112.803 8.128 4.047 1.00 36.49 89 GLN A N 1
ATOM 708 C CA . GLN A 1 89 ? 112.768 7.768 2.648 1.00 37.53 89 GLN A CA 1
ATOM 709 C C . GLN A 1 89 ? 111.430 7.250 2.209 1.00 36.25 89 GLN A C 1
ATOM 710 O O . GLN A 1 89 ? 111.030 7.423 1.063 1.00 37.63 89 GLN A O 1
ATOM 716 N N . HIS A 1 90 ? 110.749 6.550 3.092 1.00 33.40 90 HIS A N 1
ATOM 717 C CA . HIS A 1 90 ? 109.430 6.073 2.754 1.00 31.61 90 HIS A CA 1
ATOM 718 C C . HIS A 1 90 ? 108.471 7.203 2.638 1.00 31.32 90 HIS A C 1
ATOM 719 O O . HIS A 1 90 ? 107.531 7.116 1.835 1.00 33.89 90 HIS A O 1
ATOM 726 N N . VAL A 1 91 ? 108.645 8.227 3.478 1.00 28.72 91 VAL A N 1
ATOM 727 C CA . VAL A 1 91 ? 107.583 9.231 3.594 1.00 28.77 91 VAL A CA 1
ATOM 728 C C . VAL A 1 91 ? 107.756 10.265 2.508 1.00 30.86 91 VAL A C 1
ATOM 729 O O . VAL A 1 91 ? 106.774 10.882 2.075 1.00 27.09 91 VAL A O 1
ATOM 733 N N . ASP A 1 92 ? 109.007 10.399 2.052 1.00 36.79 92 ASP A N 1
ATOM 734 C CA . ASP A 1 92 ? 109.362 11.305 0.969 1.00 38.04 92 ASP A CA 1
ATOM 735 C C . ASP A 1 92 ? 108.912 10.672 -0.329 1.00 32.52 92 ASP A C 1
ATOM 736 O O . ASP A 1 92 ? 108.116 11.258 -1.046 1.00 31.78 92 ASP A O 1
ATOM 741 N N . GLN A 1 93 ? 109.371 9.463 -0.600 1.00 27.10 93 GLN A N 1
ATOM 742 C CA . GLN A 1 93 ? 108.861 8.727 -1.727 1.00 24.87 93 GLN A CA 1
ATOM 743 C C . GLN A 1 93 ? 107.351 8.686 -1.819 1.00 23.87 93 GLN A C 1
ATOM 744 O O . GLN A 1 93 ? 106.804 8.917 -2.860 1.00 26.17 93 GLN A O 1
ATOM 750 N N . ARG A 1 94 ? 106.645 8.366 -0.756 1.00 23.61 94 ARG A N 1
ATOM 751 C CA . ARG A 1 94 ? 105.184 8.384 -0.809 1.00 22.96 94 ARG A CA 1
ATOM 752 C C . ARG A 1 94 ? 104.687 9.760 -1.216 1.00 22.99 94 ARG A C 1
ATOM 753 O O . ARG A 1 94 ? 103.663 9.868 -1.934 1.00 21.23 94 ARG A O 1
ATOM 761 N N . ARG A 1 95 ? 105.365 10.827 -0.745 1.00 23.35 95 ARG A N 1
ATOM 762 C CA . ARG A 1 95 ? 104.855 12.162 -1.084 1.00 24.55 95 ARG A CA 1
ATOM 763 C C . ARG A 1 95 ? 105.111 12.488 -2.519 1.00 24.22 95 ARG A C 1
ATOM 764 O O . ARG A 1 95 ? 104.206 12.950 -3.175 1.00 24.80 95 ARG A O 1
ATOM 772 N N . GLN A 1 96 ? 106.312 12.189 -2.997 1.00 24.54 96 GLN A N 1
ATOM 773 C CA . GLN A 1 96 ? 106.677 12.417 -4.364 1.00 26.14 96 GLN A CA 1
ATOM 774 C C . GLN A 1 96 ? 105.758 11.611 -5.283 1.00 23.44 96 GLN A C 1
ATOM 775 O O . GLN A 1 96 ? 105.154 12.156 -6.203 1.00 24.22 96 GLN A O 1
ATOM 781 N N . GLY A 1 97 ? 105.608 10.331 -5.002 1.00 19.46 97 GLY A N 1
ATOM 782 C CA . GLY A 1 97 ? 104.779 9.495 -5.806 1.00 17.43 97 GLY A CA 1
ATOM 783 C C . GLY A 1 97 ? 103.375 10.016 -5.852 1.00 17.04 97 GLY A C 1
ATOM 784 O O . GLY A 1 97 ? 102.704 9.904 -6.874 1.00 18.46 97 GLY A O 1
ATOM 785 N N . LEU A 1 98 ? 102.884 10.580 -4.763 1.00 16.86 98 LEU A N 1
ATOM 786 C CA . LEU A 1 98 ? 101.498 11.057 -4.772 1.00 17.66 98 LEU A CA 1
ATOM 787 C C . LEU A 1 98 ? 101.332 12.383 -5.581 1.00 17.14 98 LEU A C 1
ATOM 788 O O . LEU A 1 98 ? 100.291 12.631 -6.208 1.00 15.92 98 LEU A O 1
ATOM 793 N N . GLU A 1 99 ? 102.379 13.203 -5.560 1.00 16.23 99 GLU A N 1
ATOM 794 C CA . GLU A 1 99 ? 102.442 14.379 -6.361 1.00 17.12 99 GLU A CA 1
ATOM 795 C C . GLU A 1 99 ? 102.431 14.026 -7.846 1.00 16.76 99 GLU A C 1
ATOM 796 O O . GLU A 1 99 ? 101.592 14.551 -8.593 1.00 16.75 99 GLU A O 1
ATOM 802 N N . ASP A 1 100 ? 103.351 13.149 -8.253 1.00 15.87 100 ASP A N 1
ATOM 803 C CA . ASP A 1 100 ? 103.429 12.655 -9.634 1.00 15.80 100 ASP A CA 1
ATOM 804 C C . ASP A 1 100 ? 102.099 12.091 -10.076 1.00 15.22 100 ASP A C 1
ATOM 805 O O . ASP A 1 100 ? 101.623 12.403 -11.141 1.00 16.40 100 ASP A O 1
ATOM 810 N N . PHE A 1 101 ? 101.476 11.270 -9.253 1.00 14.08 101 PHE A N 1
ATOM 811 C CA . PHE A 1 101 ? 100.201 10.697 -9.631 1.00 13.46 101 PHE A CA 1
ATOM 812 C C . PHE A 1 101 ? 99.206 11.794 -10.013 1.00 13.96 101 PHE A C 1
ATOM 813 O O . PHE A 1 101 ? 98.445 11.677 -10.986 1.00 13.98 101 PHE A O 1
ATOM 821 N N . LEU A 1 102 ? 99.175 12.849 -9.215 1.00 14.81 102 LEU A N 1
ATOM 822 C CA . LEU A 1 102 ? 98.157 13.885 -9.416 1.00 15.82 102 LEU A CA 1
ATOM 823 C C . LEU A 1 102 ? 98.539 14.788 -10.562 1.00 17.17 102 LEU A C 1
ATOM 824 O O . LEU A 1 102 ? 97.673 15.274 -11.286 1.00 16.42 102 LEU A O 1
ATOM 829 N N . ARG A 1 103 ? 99.839 15.028 -10.693 1.00 18.62 103 ARG A N 1
ATOM 830 C CA . ARG A 1 103 ? 100.318 15.852 -11.741 1.00 20.83 103 ARG A CA 1
ATOM 831 C C . ARG A 1 103 ? 99.825 15.292 -13.034 1.00 20.67 103 ARG A C 1
ATOM 832 O O . ARG A 1 103 ? 99.211 16.002 -13.842 1.00 21.51 103 ARG A O 1
ATOM 840 N N . LYS A 1 104 ? 100.038 14.002 -13.210 1.00 18.96 104 LYS A N 1
ATOM 841 C CA . LYS A 1 104 ? 99.689 13.389 -14.445 1.00 17.79 104 LYS A CA 1
ATOM 842 C C . LYS A 1 104 ? 98.177 13.321 -14.594 1.00 16.57 104 LYS A C 1
ATOM 843 O O . LYS A 1 104 ? 97.620 13.622 -15.637 1.00 16.63 104 LYS A O 1
ATOM 849 N N . VAL A 1 105 ? 97.489 12.929 -13.553 1.00 15.76 105 VAL A N 1
ATOM 850 C CA . VAL A 1 105 ? 96.055 12.820 -13.684 1.00 16.29 105 VAL A CA 1
ATOM 851 C C . VAL A 1 105 ? 95.517 14.120 -14.208 1.00 16.37 105 VAL A C 1
ATOM 852 O O . VAL A 1 105 ? 94.587 14.132 -14.977 1.00 16.04 105 VAL A O 1
ATOM 856 N N . LEU A 1 106 ? 96.082 15.212 -13.715 1.00 17.94 106 LEU A N 1
ATOM 857 C CA . LEU A 1 106 ? 95.598 16.577 -14.012 1.00 19.48 106 LEU A CA 1
ATOM 858 C C . LEU A 1 106 ? 95.832 16.978 -15.485 1.00 20.21 106 LEU A C 1
ATOM 859 O O . LEU A 1 106 ? 95.024 17.741 -16.052 1.00 21.45 106 LEU A O 1
ATOM 864 N N . GLN A 1 107 ? 96.946 16.491 -16.044 1.00 19.02 107 GLN A N 1
ATOM 865 C CA . GLN A 1 107 ? 97.204 16.511 -17.459 1.00 19.54 107 GLN A CA 1
ATOM 866 C C . GLN A 1 107 ? 96.137 15.877 -18.377 1.00 17.95 107 GLN A C 1
ATOM 867 O O . GLN A 1 107 ? 96.228 16.064 -19.560 1.00 18.78 107 GLN A O 1
ATOM 873 N N . ASN A 1 108 ? 95.136 15.171 -17.874 1.00 16.17 108 ASN A N 1
ATOM 874 C CA . ASN A 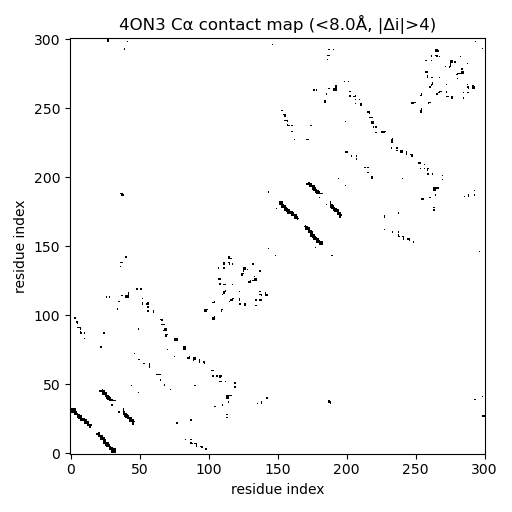1 108 ? 94.188 14.462 -18.727 1.00 15.89 108 ASN A CA 1
ATOM 875 C C . ASN A 1 108 ? 92.811 15.099 -18.681 1.00 16.86 108 ASN A C 1
ATOM 876 O O . ASN A 1 108 ? 92.095 15.087 -17.667 1.00 17.92 108 ASN A O 1
ATOM 881 N N . ALA A 1 109 ? 92.412 15.646 -19.803 1.00 17.50 109 ALA A N 1
ATOM 882 C CA . ALA A 1 109 ? 91.185 16.384 -19.879 1.00 17.89 109 ALA A CA 1
ATOM 883 C C . ALA A 1 109 ? 89.991 15.580 -19.468 1.00 18.16 109 ALA A C 1
ATOM 884 O O . ALA A 1 109 ? 89.032 16.141 -18.939 1.00 21.28 109 ALA A O 1
ATOM 886 N N . LEU A 1 110 ? 90.000 14.288 -19.757 1.00 17.72 110 LEU A N 1
ATOM 887 C CA . LEU A 1 110 ? 88.816 13.487 -19.518 1.00 18.03 110 LEU A CA 1
ATOM 888 C C . LEU A 1 110 ? 88.652 13.295 -17.991 1.00 18.11 110 LEU A C 1
ATOM 889 O O . LEU A 1 110 ? 87.531 13.398 -17.437 1.00 17.46 110 LEU A O 1
ATOM 894 N N . LEU A 1 111 ? 89.777 13.003 -17.336 1.00 16.52 111 LEU A N 1
ATOM 895 C CA . LEU A 1 111 ? 89.824 12.868 -15.886 1.00 16.27 111 LEU A CA 1
ATOM 896 C C . LEU A 1 111 ? 89.412 14.196 -15.206 1.00 17.35 111 LEU A C 1
ATOM 897 O O . LEU A 1 111 ? 88.528 14.234 -14.281 1.00 16.14 111 LEU A O 1
ATOM 902 N N . LEU A 1 112 ? 90.055 15.265 -15.698 1.00 17.36 112 LEU A N 1
ATOM 903 C CA . LEU A 1 112 ? 89.771 16.616 -15.289 1.00 17.11 112 LEU A CA 1
ATOM 904 C C . LEU A 1 112 ? 88.312 16.968 -15.287 1.00 16.22 112 LEU A C 1
ATOM 905 O O . LEU A 1 112 ? 87.916 17.887 -14.607 1.00 15.12 112 LEU A O 1
ATOM 910 N N . SER A 1 113 ? 87.507 16.257 -16.045 1.00 16.30 113 SER A N 1
ATOM 911 C CA . SER A 1 113 ? 86.084 16.539 -16.034 1.00 18.05 113 SER A CA 1
ATOM 912 C C . SER A 1 113 ? 85.307 15.684 -15.032 1.00 19.07 113 SER A C 1
ATOM 913 O O . SER A 1 113 ? 84.049 15.681 -15.063 1.00 19.68 113 SER A O 1
ATOM 916 N N . ASP A 1 114 ? 86.025 14.931 -14.182 1.00 19.53 114 ASP A N 1
ATOM 917 C CA . ASP A 1 114 ? 85.383 14.049 -13.198 1.00 20.43 114 ASP A CA 1
ATOM 918 C C . ASP A 1 114 ? 85.264 14.894 -11.911 1.00 19.74 114 ASP A C 1
ATOM 919 O O . ASP A 1 114 ? 86.270 15.213 -11.251 1.00 20.12 114 ASP A O 1
ATOM 924 N N . SER A 1 115 ? 84.049 15.305 -11.579 1.00 18.97 115 SER A N 1
ATOM 925 C CA . SER A 1 115 ? 83.788 15.911 -10.290 1.00 19.94 115 SER A CA 1
ATOM 926 C C . SER A 1 115 ? 84.357 15.149 -9.092 1.00 21.08 115 SER A C 1
ATOM 927 O O . SER A 1 115 ? 84.572 15.717 -8.038 1.00 22.26 115 SER A O 1
ATOM 930 N N . SER A 1 116 ? 84.607 13.864 -9.241 1.00 23.05 116 SER A N 1
ATOM 931 C CA . SER A 1 116 ? 85.184 13.101 -8.154 1.00 24.96 116 SER A CA 1
ATOM 932 C C . SER A 1 116 ? 86.545 13.611 -7.791 1.00 21.47 116 SER A C 1
ATOM 933 O O . SER A 1 116 ? 86.867 13.743 -6.621 1.00 21.89 116 SER A O 1
ATOM 936 N N . LEU A 1 117 ? 87.312 13.959 -8.807 1.00 18.89 117 LEU A N 1
ATOM 937 C CA . LEU A 1 117 ? 88.668 14.471 -8.635 1.00 16.77 117 LEU A CA 1
ATOM 938 C C . LEU A 1 117 ? 88.606 15.843 -7.985 1.00 16.89 117 LEU A C 1
ATOM 939 O O . LEU A 1 117 ? 89.483 16.228 -7.177 1.00 14.81 117 LEU A O 1
ATOM 944 N N . HIS A 1 118 ? 87.548 16.580 -8.340 1.00 16.43 118 HIS A N 1
ATOM 945 C CA . HIS A 1 118 ? 87.414 17.950 -7.887 1.00 15.59 118 HIS A CA 1
ATOM 946 C C . HIS A 1 118 ? 87.075 18.061 -6.425 1.00 14.86 118 HIS A C 1
ATOM 947 O O . HIS A 1 118 ? 87.775 18.765 -5.670 1.00 15.84 118 HIS A O 1
ATOM 954 N N . LEU A 1 119 ? 86.105 17.277 -5.979 1.00 13.69 119 LEU A N 1
ATOM 955 C CA . LEU A 1 119 ? 85.786 17.196 -4.544 1.00 12.04 119 LEU A CA 1
ATOM 956 C C . LEU A 1 119 ? 86.929 16.580 -3.758 1.00 11.22 119 LEU A C 1
ATOM 957 O O . LEU A 1 119 ? 87.183 16.931 -2.587 1.00 11.43 119 LEU A O 1
ATOM 962 N N . PHE A 1 120 ? 87.650 15.662 -4.380 1.00 10.30 120 PHE A N 1
ATOM 963 C CA . PHE A 1 120 ? 88.813 15.120 -3.702 1.00 9.90 120 PHE A CA 1
ATOM 964 C C . PHE A 1 120 ? 89.761 16.275 -3.415 1.00 10.28 120 PHE A C 1
ATOM 965 O O . PHE A 1 120 ? 90.367 16.321 -2.373 1.00 10.70 120 PHE A O 1
ATOM 973 N N . LEU A 1 121 ? 89.888 17.227 -4.330 1.00 11.12 121 LEU A N 1
ATOM 974 C CA . LEU A 1 121 ? 90.988 18.180 -4.265 1.00 11.43 121 LEU A CA 1
ATOM 975 C C . LEU A 1 121 ? 90.577 19.463 -3.596 1.00 12.08 121 LEU A C 1
ATOM 976 O O . LEU A 1 121 ? 91.409 20.150 -2.988 1.00 11.19 121 LEU A O 1
ATOM 981 N N . GLN A 1 122 ? 89.293 19.784 -3.709 1.00 12.62 122 GLN A N 1
ATOM 982 C CA . GLN A 1 122 ? 88.815 21.043 -3.258 1.00 13.70 122 GLN A CA 1
ATOM 983 C C . GLN A 1 122 ? 87.632 20.904 -2.376 1.00 15.45 122 GLN A C 1
ATOM 984 O O . GLN A 1 122 ? 86.703 21.737 -2.484 1.00 16.83 122 GLN A O 1
ATOM 990 N N . SER A 1 123 ? 87.633 19.865 -1.521 1.00 16.53 123 SER A N 1
ATOM 991 C CA . SER A 1 123 ? 86.583 19.704 -0.538 1.00 17.77 123 SER A CA 1
ATOM 992 C C . SER A 1 123 ? 86.982 18.829 0.608 1.00 21.13 123 SER A C 1
ATOM 993 O O . SER A 1 123 ? 87.966 18.135 0.569 1.00 21.07 123 SER A O 1
ATOM 996 N N . HIS A 1 124 ? 86.166 18.917 1.648 1.00 27.37 124 HIS A N 1
ATOM 997 C CA . HIS A 1 124 ? 86.365 18.249 2.941 1.00 33.53 124 HIS A CA 1
ATOM 998 C C . HIS A 1 124 ? 85.788 16.842 2.886 1.00 30.75 124 HIS A C 1
ATOM 999 O O . HIS A 1 124 ? 86.261 15.971 3.581 1.00 30.11 124 HIS A O 1
ATOM 1006 N N . LEU A 1 125 ? 84.790 16.656 2.010 1.00 28.06 125 LEU A N 1
ATOM 1007 C CA . LEU A 1 125 ? 84.060 15.405 1.784 1.00 26.02 125 LEU A CA 1
ATOM 1008 C C . LEU A 1 125 ? 84.929 14.161 1.693 1.00 27.06 125 LEU A C 1
ATOM 1009 O O . LEU A 1 125 ? 85.989 14.189 1.050 1.00 25.57 125 LEU A O 1
ATOM 1014 N N . ASN A 1 126 ? 84.446 13.072 2.309 1.00 26.68 126 ASN A N 1
ATOM 1015 C CA . ASN A 1 126 ? 85.124 11.788 2.273 1.00 26.09 126 ASN A CA 1
ATOM 1016 C C . ASN A 1 126 ? 84.556 10.961 1.128 1.00 24.23 126 ASN A C 1
ATOM 1017 O O . ASN A 1 126 ? 83.520 11.346 0.574 1.00 22.90 126 ASN A O 1
ATOM 1022 N N . SER A 1 127 ? 85.215 9.833 0.816 1.00 22.98 127 SER A N 1
ATOM 1023 C CA . SER A 1 127 ? 84.893 8.957 -0.324 1.00 22.98 127 SER A CA 1
ATOM 1024 C C . SER A 1 127 ? 83.407 8.839 -0.508 1.00 25.32 127 SER A C 1
ATOM 1025 O O . SER A 1 127 ? 82.869 9.149 -1.541 1.00 24.26 127 SER A O 1
ATOM 1028 N N . GLU A 1 128 ? 82.761 8.347 0.544 1.00 30.65 128 GLU A N 1
ATOM 1029 C CA . GLU A 1 128 ? 81.344 7.993 0.592 1.00 32.56 128 GLU A CA 1
ATOM 1030 C C . GLU A 1 128 ? 80.493 9.164 0.140 1.00 30.74 128 GLU A C 1
ATOM 1031 O O . GLU A 1 128 ? 79.663 9.040 -0.757 1.00 28.62 128 GLU A O 1
ATOM 1037 N N . ASP A 1 129 ? 80.707 10.319 0.764 1.00 31.41 129 ASP A N 1
ATOM 1038 C CA . ASP A 1 129 ? 79.938 11.525 0.412 1.00 30.70 129 ASP A CA 1
ATOM 1039 C C . ASP A 1 129 ? 80.251 12.066 -0.964 1.00 25.83 129 ASP A C 1
ATOM 1040 O O . ASP A 1 129 ? 79.396 12.650 -1.600 1.00 24.85 129 ASP A O 1
ATOM 1045 N N . ILE A 1 130 ? 81.477 11.916 -1.423 1.00 22.87 130 ILE A N 1
ATOM 1046 C CA . ILE A 1 130 ? 81.767 12.291 -2.801 1.00 22.28 130 ILE A CA 1
ATOM 1047 C C . ILE A 1 130 ? 80.843 11.503 -3.759 1.00 24.88 130 ILE A C 1
ATOM 1048 O O . ILE A 1 130 ? 80.096 12.112 -4.551 1.00 23.98 130 ILE A O 1
ATOM 1053 N N . GLU A 1 131 ? 80.852 10.159 -3.636 1.00 28.24 131 GLU A N 1
ATOM 1054 C CA . GLU A 1 131 ? 80.032 9.260 -4.499 1.00 28.73 131 GLU A CA 1
ATOM 1055 C C . GLU A 1 131 ? 78.569 9.674 -4.402 1.00 28.10 131 GLU A C 1
ATOM 1056 O O . GLU A 1 131 ? 77.902 9.801 -5.411 1.00 28.07 131 GLU A O 1
ATOM 1062 N N . ALA A 1 132 ? 78.082 9.897 -3.187 1.00 28.59 132 ALA A N 1
ATOM 1063 C CA . ALA A 1 132 ? 76.724 10.379 -2.986 1.00 30.23 132 ALA A CA 1
ATOM 1064 C C . ALA A 1 132 ? 76.483 11.637 -3.817 1.00 33.35 132 ALA A C 1
ATOM 1065 O O . ALA A 1 132 ? 75.549 11.724 -4.631 1.00 36.14 132 ALA A O 1
ATOM 1067 N N . CYS A 1 133 ? 77.363 12.606 -3.624 1.00 34.01 133 CYS A N 1
ATOM 1068 C CA . CYS A 1 133 ? 77.188 13.912 -4.220 1.00 33.96 133 CYS A CA 1
ATOM 1069 C C . CYS A 1 133 ? 77.184 13.861 -5.745 1.00 32.46 133 CYS A C 1
ATOM 1070 O O . CYS A 1 133 ? 76.260 14.352 -6.344 1.00 31.83 133 CYS A O 1
ATOM 1073 N N . VAL A 1 134 ? 78.187 13.254 -6.367 1.00 31.82 134 VAL A N 1
ATOM 1074 C CA . VAL A 1 134 ? 78.263 13.265 -7.822 1.00 34.56 134 VAL A CA 1
ATOM 1075 C C . VAL A 1 134 ? 77.256 12.300 -8.486 1.00 38.14 134 VAL A C 1
ATOM 1076 O O . VAL A 1 134 ? 77.008 12.369 -9.692 1.00 39.77 134 VAL A O 1
ATOM 1080 N N . SER A 1 135 ? 76.704 11.382 -7.693 1.00 44.19 135 SER A N 1
ATOM 1081 C CA . SER A 1 135 ? 75.637 10.478 -8.116 1.00 47.10 135 SER A CA 1
ATOM 1082 C C . SER A 1 135 ? 74.278 11.053 -7.773 1.00 50.26 135 SER A C 1
ATOM 1083 O O . SER A 1 135 ? 73.323 10.305 -7.630 1.00 58.34 135 SER A O 1
ATOM 1086 N N . GLY A 1 136 ? 74.200 12.370 -7.592 1.00 50.02 136 GLY A N 1
ATOM 1087 C CA . GLY A 1 136 ? 72.929 13.080 -7.478 1.00 46.78 136 GLY A CA 1
ATOM 1088 C C . GLY A 1 136 ? 72.168 12.955 -6.179 1.00 47.02 136 GLY A C 1
ATOM 1089 O O . GLY A 1 136 ? 71.098 13.527 -6.070 1.00 51.89 136 GLY A O 1
ATOM 1090 N N . GLN A 1 137 ? 72.719 12.263 -5.184 1.00 47.08 137 GLN A N 1
ATOM 1091 C CA . GLN A 1 137 ? 71.972 11.888 -3.971 1.00 47.75 137 GLN A CA 1
ATOM 1092 C C . GLN A 1 137 ? 72.040 12.826 -2.757 1.00 46.95 137 GLN A C 1
ATOM 1093 O O . GLN A 1 137 ? 71.536 12.486 -1.678 1.00 45.34 137 GLN A O 1
ATOM 1099 N N . THR A 1 138 ? 72.668 13.985 -2.893 1.00 45.81 138 THR A N 1
ATOM 1100 C CA . THR A 1 138 ? 72.886 14.830 -1.725 1.00 44.60 138 THR A CA 1
ATOM 1101 C C . THR A 1 138 ? 72.031 16.064 -1.834 1.00 45.95 138 THR A C 1
ATOM 1102 O O . THR A 1 138 ? 71.670 16.478 -2.934 1.00 42.23 138 THR A O 1
ATOM 1106 N N . LYS A 1 139 ? 71.725 16.659 -0.685 1.00 49.78 139 LYS A N 1
ATOM 1107 C CA . LYS A 1 139 ? 71.020 17.949 -0.627 1.00 58.06 139 LYS A CA 1
ATOM 1108 C C . LYS A 1 139 ? 71.709 19.042 -1.487 1.00 52.87 139 LYS A C 1
ATOM 1109 O O . LYS A 1 139 ? 71.056 19.905 -2.075 1.00 45.14 139 LYS A O 1
ATOM 1115 N N . TYR A 1 140 ? 73.039 18.934 -1.565 1.00 50.87 140 TYR A N 1
ATOM 1116 C CA . TYR A 1 140 ? 73.949 19.974 -2.039 1.00 45.37 140 TYR A CA 1
ATOM 1117 C C . TYR A 1 140 ? 74.666 19.563 -3.316 1.00 42.85 140 TYR A C 1
ATOM 1118 O O . TYR A 1 140 ? 75.004 18.385 -3.463 1.00 43.09 140 TYR A O 1
ATOM 1127 N N . SER A 1 141 ? 74.938 20.533 -4.201 1.00 37.11 141 SER A N 1
ATOM 1128 C CA . SER A 1 141 ? 75.693 20.272 -5.424 1.00 33.83 141 SER A CA 1
ATOM 1129 C C . SER A 1 141 ? 77.206 20.236 -5.167 1.00 30.42 141 SER A C 1
ATOM 1130 O O . SER A 1 141 ? 77.679 20.497 -4.070 1.00 27.88 141 SER A O 1
ATOM 1133 N N . VAL A 1 142 ? 77.947 19.888 -6.213 1.00 28.37 142 VAL A N 1
ATOM 1134 C CA . VAL A 1 142 ? 79.400 19.807 -6.178 1.00 26.86 142 VAL A CA 1
ATOM 1135 C C . VAL A 1 142 ? 79.933 21.200 -5.875 1.00 28.17 142 VAL A C 1
ATOM 1136 O O . VAL A 1 142 ? 80.804 21.358 -5.034 1.00 25.40 142 VAL A O 1
ATOM 1140 N N . GLU A 1 143 ? 79.395 22.219 -6.552 1.00 30.95 143 GLU A N 1
ATOM 1141 C CA . GLU A 1 143 ? 79.878 23.574 -6.346 1.00 31.74 143 GLU A CA 1
ATOM 1142 C C . GLU A 1 143 ? 79.659 23.984 -4.918 1.00 26.77 143 GLU A C 1
ATOM 1143 O O . GLU A 1 143 ? 80.562 24.479 -4.287 1.00 25.02 143 GLU A O 1
ATOM 1149 N N . GLU A 1 144 ? 78.483 23.703 -4.389 1.00 24.58 144 GLU A N 1
ATOM 1150 C CA . GLU A 1 144 ? 78.158 24.115 -3.028 1.00 25.40 144 GLU A CA 1
ATOM 1151 C C . GLU A 1 144 ? 79.093 23.537 -2.002 1.00 23.61 144 GLU A C 1
ATOM 1152 O O . GLU A 1 144 ? 79.499 24.197 -1.048 1.00 24.58 144 GLU A O 1
ATOM 1158 N N . ALA A 1 145 ? 79.469 22.300 -2.216 1.00 21.99 145 ALA A N 1
ATOM 1159 C CA . ALA A 1 145 ? 80.429 21.635 -1.351 1.00 21.76 145 ALA A CA 1
ATOM 1160 C C . ALA A 1 145 ? 81.824 22.285 -1.347 1.00 21.11 145 ALA A C 1
ATOM 1161 O O . ALA A 1 145 ? 82.508 22.332 -0.314 1.00 19.16 145 ALA A O 1
ATOM 1163 N N . ILE A 1 146 ? 82.253 22.716 -2.539 1.00 21.87 146 ILE A N 1
ATOM 1164 C CA . ILE A 1 146 ? 83.607 23.234 -2.778 1.00 21.61 146 ILE A CA 1
ATOM 1165 C C . ILE A 1 146 ? 83.693 24.648 -2.217 1.00 22.19 146 ILE A C 1
ATOM 1166 O O . ILE A 1 146 ? 84.753 25.061 -1.667 1.00 21.19 146 ILE A O 1
ATOM 1171 N N . HIS A 1 147 ? 82.577 25.368 -2.382 1.00 21.75 147 HIS A N 1
ATOM 1172 C CA . HIS A 1 147 ? 82.453 26.711 -1.869 1.00 22.83 147 HIS A CA 1
ATOM 1173 C C . HIS A 1 147 ? 82.427 26.695 -0.363 1.00 23.84 147 HIS A C 1
ATOM 1174 O O . HIS A 1 147 ? 83.148 27.448 0.277 1.00 22.94 147 HIS A O 1
ATOM 1181 N N . LYS A 1 148 ? 81.602 25.809 0.187 1.00 25.84 148 LYS A N 1
ATOM 1182 C CA . LYS A 1 148 ? 81.499 25.661 1.593 1.00 26.80 148 LYS A CA 1
ATOM 1183 C C . LYS A 1 148 ? 82.815 25.273 2.172 1.00 24.39 148 LYS A C 1
ATOM 1184 O O . LYS A 1 148 ? 83.162 25.749 3.216 1.00 25.40 148 LYS A O 1
ATOM 1190 N N . PHE A 1 149 ? 83.563 24.407 1.511 1.00 23.70 149 PHE A N 1
ATOM 1191 C CA . PHE A 1 149 ? 84.868 24.045 2.025 1.00 23.34 149 PHE A CA 1
ATOM 1192 C C . PHE A 1 149 ? 85.762 25.267 2.102 1.00 23.26 149 PHE A C 1
ATOM 1193 O O . PHE A 1 149 ? 86.436 25.477 3.085 1.00 23.53 149 PHE A O 1
ATOM 1201 N N . ALA A 1 150 ? 85.771 26.054 1.028 1.00 23.00 150 ALA A N 1
ATOM 1202 C CA . ALA A 1 150 ? 86.625 27.223 0.900 1.00 22.00 150 ALA A CA 1
ATOM 1203 C C . ALA A 1 150 ? 86.407 28.214 2.025 1.00 22.90 150 ALA A C 1
ATOM 1204 O O . ALA A 1 150 ? 87.364 28.623 2.690 1.00 22.40 150 ALA A O 1
ATOM 1206 N N . LEU A 1 151 ? 85.149 28.615 2.203 1.00 22.81 151 LEU A N 1
ATOM 1207 C CA . LEU A 1 151 ? 84.725 29.400 3.361 1.00 23.01 151 LEU A CA 1
ATOM 1208 C C . LEU A 1 151 ? 85.173 28.781 4.719 1.00 24.88 151 LEU A C 1
ATOM 1209 O O . LEU A 1 151 ? 85.816 29.481 5.496 1.00 23.15 151 LEU A O 1
ATOM 1214 N N . MET A 1 152 ? 84.849 27.509 5.020 1.00 28.48 152 MET A N 1
ATOM 1215 C CA . MET A 1 152 ? 85.336 26.905 6.275 1.00 33.26 152 MET A CA 1
ATOM 1216 C C . MET A 1 152 ? 86.824 27.203 6.294 1.00 31.55 152 MET A C 1
ATOM 1217 O O . MET A 1 152 ? 87.358 27.773 7.223 1.00 33.10 152 MET A O 1
ATOM 1222 N N . ASN A 1 153 ? 87.488 26.820 5.226 1.00 31.04 153 ASN A N 1
ATOM 1223 C CA . ASN A 1 153 ? 88.927 26.634 5.232 1.00 31.91 153 ASN A CA 1
ATOM 1224 C C . ASN A 1 153 ? 89.710 27.956 5.262 1.00 29.93 153 ASN A C 1
ATOM 1225 O O . ASN A 1 153 ? 90.798 28.028 5.766 1.00 25.61 153 ASN A O 1
ATOM 1230 N N . ARG A 1 154 ? 89.106 29.007 4.736 1.00 33.84 154 ARG A N 1
ATOM 1231 C CA . ARG A 1 154 ? 89.639 30.380 4.781 1.00 35.52 154 ARG A CA 1
ATOM 1232 C C . ARG A 1 154 ? 89.041 31.161 5.950 1.00 37.23 154 ARG A C 1
ATOM 1233 O O . ARG A 1 154 ? 89.240 32.344 6.056 1.00 38.95 154 ARG A O 1
ATOM 1241 N N . ARG A 1 155 ? 88.273 30.505 6.812 1.00 42.30 155 ARG A N 1
ATOM 1242 C CA . ARG A 1 155 ? 87.669 31.158 7.973 1.00 41.14 155 ARG A CA 1
ATOM 1243 C C . ARG A 1 155 ? 86.947 32.414 7.535 1.00 35.23 155 ARG A C 1
ATOM 1244 O O . ARG A 1 155 ? 87.088 33.460 8.103 1.00 32.92 155 ARG A O 1
ATOM 1252 N N . PHE A 1 156 ? 86.156 32.294 6.509 1.00 34.66 156 PHE A N 1
ATOM 1253 C CA . PHE A 1 156 ? 85.506 33.460 5.965 1.00 39.80 156 PHE A CA 1
ATOM 1254 C C . PHE A 1 156 ? 84.439 34.040 6.910 1.00 44.60 156 PHE A C 1
ATOM 1255 O O . PHE A 1 156 ? 83.617 33.297 7.417 1.00 41.93 156 PHE A O 1
ATOM 1263 N N . PRO A 1 157 ? 84.431 35.376 7.135 1.00 53.71 157 PRO A N 1
ATOM 1264 C CA . PRO A 1 157 ? 83.312 35.954 7.910 1.00 52.26 157 PRO A CA 1
ATOM 1265 C C . PRO A 1 157 ? 82.123 36.393 7.042 1.00 48.76 157 PRO A C 1
ATOM 1266 O O . PRO A 1 157 ? 81.187 35.613 6.870 1.00 45.53 157 PRO A O 1
ATOM 1270 N N . GLU B 1 8 ? 73.136 29.303 -9.943 1.00 58.23 8 GLU B N 1
ATOM 1271 C CA . GLU B 1 8 ? 73.098 30.599 -10.698 1.00 63.94 8 GLU B CA 1
ATOM 1272 C C . GLU B 1 8 ? 73.765 31.778 -9.943 1.00 56.41 8 GLU B C 1
ATOM 1273 O O . GLU B 1 8 ? 73.755 31.834 -8.716 1.00 43.70 8 GLU B O 1
ATOM 1279 N N . GLU B 1 9 ? 74.328 32.715 -10.714 1.00 53.57 9 GLU B N 1
ATOM 1280 C CA . GLU B 1 9 ? 75.348 33.666 -10.223 1.00 50.54 9 GLU B CA 1
ATOM 1281 C C . GLU B 1 9 ? 74.993 34.596 -9.069 1.00 44.66 9 GLU B C 1
ATOM 1282 O O . GLU B 1 9 ? 74.027 35.340 -9.146 1.00 42.78 9 GLU B O 1
ATOM 1288 N N . PHE B 1 10 ? 75.848 34.617 -8.048 1.00 38.72 10 PHE B N 1
ATOM 1289 C CA . PHE B 1 10 ? 75.782 35.620 -6.986 1.00 32.90 10 PHE B CA 1
ATOM 1290 C C . PHE B 1 10 ? 77.102 36.353 -6.862 1.00 30.67 10 PHE B C 1
ATOM 1291 O O . PHE B 1 10 ? 78.152 35.850 -7.248 1.00 27.80 10 PHE B O 1
ATOM 1299 N N . VAL B 1 11 ? 77.021 37.575 -6.353 1.00 29.84 11 VAL B N 1
ATOM 1300 C CA . VAL B 1 11 ? 78.186 38.213 -5.753 1.00 28.61 11 VAL B CA 1
ATOM 1301 C C . VAL B 1 11 ? 77.766 38.881 -4.475 1.00 25.32 11 VAL B C 1
ATOM 1302 O O . VAL B 1 11 ? 76.813 39.627 -4.453 1.00 25.19 11 VAL B O 1
ATOM 1306 N N . SER B 1 12 ? 78.460 38.531 -3.402 1.00 23.83 12 SER B N 1
ATOM 1307 C CA . SER B 1 12 ? 78.208 39.096 -2.094 1.00 23.56 12 SER B CA 1
ATOM 1308 C C . SER B 1 12 ? 79.419 39.825 -1.603 1.00 21.04 12 SER B C 1
ATOM 1309 O O . SER B 1 12 ? 80.505 39.295 -1.628 1.00 18.24 12 SER B O 1
ATOM 1312 N N . VAL B 1 13 ? 79.213 41.052 -1.146 1.00 21.33 13 VAL B N 1
ATOM 1313 C CA . VAL B 1 13 ? 80.283 41.837 -0.542 1.00 21.84 13 VAL B CA 1
ATOM 1314 C C . VAL B 1 13 ? 79.915 42.317 0.872 1.00 21.95 13 VAL B C 1
ATOM 1315 O O . VAL B 1 13 ? 78.818 42.775 1.120 1.00 20.79 13 VAL B O 1
ATOM 1319 N N . TRP B 1 14 ? 80.870 42.181 1.779 1.00 23.87 14 TRP B N 1
ATOM 1320 C CA . TRP B 1 14 ? 80.775 42.690 3.124 1.00 25.52 14 TRP B CA 1
ATOM 1321 C C . TRP B 1 14 ? 81.943 43.643 3.373 1.00 23.50 14 TRP B C 1
ATOM 1322 O O . TRP B 1 14 ? 83.059 43.389 2.921 1.00 23.22 14 TRP B O 1
ATOM 1333 N N . VAL B 1 15 ? 81.686 44.734 4.096 1.00 22.67 15 VAL B N 1
ATOM 1334 C CA . VAL B 1 15 ? 82.749 45.583 4.653 1.00 21.97 15 VAL B CA 1
ATOM 1335 C C . VAL B 1 15 ? 82.606 45.484 6.152 1.00 21.76 15 VAL B C 1
ATOM 1336 O O . VAL B 1 15 ? 81.531 45.742 6.661 1.00 23.65 15 VAL B O 1
ATOM 1340 N N . ARG B 1 16 ? 83.683 45.146 6.849 1.00 21.53 16 ARG B N 1
ATOM 1341 C CA . ARG B 1 16 ? 83.615 44.697 8.227 1.00 20.81 16 ARG B CA 1
ATOM 1342 C C . ARG B 1 16 ? 84.906 44.976 9.010 1.00 19.37 16 ARG B C 1
ATOM 1343 O O . ARG B 1 16 ? 85.876 45.451 8.476 1.00 17.72 16 ARG B O 1
ATOM 1351 N N . ASP B 1 17 ? 84.875 44.677 10.301 1.00 20.56 17 ASP B N 1
ATOM 1352 C CA . ASP B 1 17 ? 86.058 44.600 11.162 1.00 20.32 17 ASP B CA 1
ATOM 1353 C C . ASP B 1 17 ? 86.948 45.798 11.040 1.00 19.59 17 ASP B C 1
ATOM 1354 O O . ASP B 1 17 ? 88.094 45.655 10.700 1.00 17.93 17 ASP B O 1
ATOM 1359 N N . PRO B 1 18 ? 86.425 46.997 11.297 1.00 20.92 18 PRO B N 1
ATOM 1360 C CA . PRO B 1 18 ? 87.274 48.171 11.221 1.00 22.63 18 PRO B CA 1
ATOM 1361 C C . PRO B 1 18 ? 88.293 48.099 12.292 1.00 24.35 18 PRO B C 1
ATOM 1362 O O . PRO B 1 18 ? 87.991 47.616 13.377 1.00 25.19 18 PRO B O 1
ATOM 1366 N N . ARG B 1 19 ? 89.485 48.565 11.990 1.00 26.18 19 ARG B N 1
ATOM 1367 C CA . ARG B 1 19 ? 90.529 48.578 12.950 1.00 28.51 19 ARG B CA 1
ATOM 1368 C C . ARG B 1 19 ? 91.329 49.799 12.723 1.00 31.54 19 ARG B C 1
ATOM 1369 O O . ARG B 1 19 ? 91.621 50.139 11.559 1.00 29.55 19 ARG B O 1
ATOM 1377 N N . ILE B 1 20 ? 91.733 50.413 13.844 1.00 32.75 20 ILE B N 1
ATOM 1378 C CA . ILE B 1 20 ? 92.797 51.405 13.882 1.00 32.14 20 ILE B CA 1
ATOM 1379 C C . ILE B 1 20 ? 94.162 50.764 13.587 1.00 32.82 20 ILE B C 1
ATOM 1380 O O . ILE B 1 20 ? 94.529 49.740 14.158 1.00 31.54 20 ILE B O 1
ATOM 1385 N N . GLN B 1 21 ? 94.883 51.366 12.647 1.00 33.76 21 GLN B N 1
ATOM 1386 C CA . GLN B 1 21 ? 96.225 50.960 12.287 1.00 34.35 21 GLN B CA 1
ATOM 1387 C C . GLN B 1 21 ? 97.143 52.126 12.674 1.00 39.29 21 GLN B C 1
ATOM 1388 O O . GLN B 1 21 ? 96.753 53.292 12.523 1.00 33.39 21 GLN B O 1
ATOM 1394 N N . LYS B 1 22 ? 98.352 51.805 13.154 1.00 53.60 22 LYS B N 1
ATOM 1395 C CA . LYS B 1 22 ? 99.326 52.789 13.667 1.00 67.27 22 LYS B CA 1
ATOM 1396 C C . LYS B 1 22 ? 100.583 52.942 12.799 1.00 81.76 22 LYS B C 1
ATOM 1397 O O . LYS B 1 22 ? 101.554 52.202 12.992 1.00 80.26 22 LYS B O 1
ATOM 1403 N N . GLU B 1 23 ? 100.593 53.896 11.860 1.00 100.65 23 GLU B N 1
ATOM 1404 C CA . GLU B 1 23 ? 101.885 54.353 11.325 1.00 113.85 23 GLU B CA 1
ATOM 1405 C C . GLU B 1 23 ? 102.614 54.605 12.658 1.00 119.38 23 GLU B C 1
ATOM 1406 O O . GLU B 1 23 ? 101.946 54.993 13.620 1.00 131.76 23 GLU B O 1
ATOM 1412 N N . ASP B 1 24 ? 103.916 54.317 12.769 1.00 113.57 24 ASP B N 1
ATOM 1413 C CA . ASP B 1 24 ? 104.687 54.580 14.030 1.00 107.98 24 ASP B CA 1
ATOM 1414 C C . ASP B 1 24 ? 104.003 55.637 14.991 1.00 104.40 24 ASP B C 1
ATOM 1415 O O . ASP B 1 24 ? 103.305 55.269 15.948 1.00 89.19 24 ASP B O 1
ATOM 1420 N N . PHE B 1 25 ? 104.331 56.918 14.781 1.00 100.97 25 PHE B N 1
ATOM 1421 C CA . PHE B 1 25 ? 103.410 58.102 14.742 1.00 89.68 25 PHE B CA 1
ATOM 1422 C C . PHE B 1 25 ? 102.637 58.759 15.895 1.00 80.20 25 PHE B C 1
ATOM 1423 O O . PHE B 1 25 ? 102.326 58.186 16.945 1.00 59.36 25 PHE B O 1
ATOM 1431 N N . TRP B 1 26 ? 102.416 60.047 15.591 1.00 91.65 26 TRP B N 1
ATOM 1432 C CA . TRP B 1 26 ? 101.389 60.943 16.125 1.00 99.61 26 TRP B CA 1
ATOM 1433 C C . TRP B 1 26 ? 100.064 60.573 15.385 1.00 99.63 26 TRP B C 1
ATOM 1434 O O . TRP B 1 26 ? 99.059 60.306 16.044 1.00 92.66 26 TRP B O 1
ATOM 1445 N N . HIS B 1 27 ? 100.072 60.517 14.035 1.00 103.69 27 HIS B N 1
ATOM 1446 C CA . HIS B 1 27 ? 98.862 60.074 13.226 1.00 97.43 27 HIS B CA 1
ATOM 1447 C C . HIS B 1 27 ? 98.746 58.568 12.770 1.00 82.93 27 HIS B C 1
ATOM 1448 O O . HIS B 1 27 ? 99.720 57.813 12.547 1.00 76.42 27 HIS B O 1
ATOM 1455 N N . SER B 1 28 ? 97.488 58.202 12.577 1.00 62.55 28 SER B N 1
ATOM 1456 C CA . SER B 1 28 ? 97.079 56.843 12.323 1.00 49.57 28 SER B CA 1
ATOM 1457 C C . SER B 1 28 ? 95.660 56.907 11.772 1.00 43.89 28 SER B C 1
ATOM 1458 O O . SER B 1 28 ? 95.045 57.992 11.686 1.00 42.75 28 SER B O 1
ATOM 1461 N N . TYR B 1 29 ? 95.140 55.752 11.378 1.00 38.11 29 TYR B N 1
ATOM 1462 C CA . TYR B 1 29 ? 93.901 55.714 10.593 1.00 34.73 29 TYR B CA 1
ATOM 1463 C C . TYR B 1 29 ? 93.148 54.420 10.811 1.00 30.82 29 TYR B C 1
ATOM 1464 O O . TYR B 1 29 ? 93.688 53.442 11.352 1.00 28.30 29 TYR B O 1
ATOM 1473 N N . ILE B 1 30 ? 91.902 54.440 10.365 1.00 27.57 30 ILE B N 1
ATOM 1474 C CA . ILE B 1 30 ? 91.109 53.251 10.281 1.00 26.93 30 ILE B CA 1
ATOM 1475 C C . ILE B 1 30 ? 91.118 52.683 8.867 1.00 23.86 30 ILE B C 1
ATOM 1476 O O . ILE B 1 30 ? 90.973 53.416 7.910 1.00 23.55 30 ILE B O 1
ATOM 1481 N N . ASP B 1 31 ? 91.298 51.373 8.761 1.00 21.41 31 ASP B N 1
ATOM 1482 C CA . ASP B 1 31 ? 90.891 50.634 7.594 1.00 20.26 31 ASP B CA 1
ATOM 1483 C C . ASP B 1 31 ? 89.931 49.496 7.909 1.00 20.86 31 ASP B C 1
ATOM 1484 O O . ASP B 1 31 ? 89.818 49.024 9.047 1.00 20.07 31 ASP B O 1
ATOM 1489 N N . TYR B 1 32 ? 89.264 49.045 6.849 1.00 22.32 32 TYR B N 1
ATOM 1490 C CA . TYR B 1 32 ? 88.187 48.093 6.935 1.00 22.13 32 TYR B CA 1
ATOM 1491 C C . TYR B 1 32 ? 88.537 46.866 6.150 1.00 21.40 32 TYR B C 1
ATOM 1492 O O . TYR B 1 32 ? 89.376 46.932 5.279 1.00 20.19 32 TYR B O 1
ATOM 1501 N N . GLU B 1 33 ? 87.904 45.747 6.483 1.00 21.08 33 GLU B N 1
ATOM 1502 C CA . GLU B 1 33 ? 88.096 44.531 5.740 1.00 21.78 33 GLU B CA 1
ATOM 1503 C C . GLU B 1 33 ? 87.006 44.413 4.691 1.00 20.93 33 GLU B C 1
ATOM 1504 O O . GLU B 1 33 ? 85.873 44.712 4.975 1.00 20.53 33 GLU B O 1
ATOM 1510 N N . ILE B 1 34 ? 87.367 43.982 3.481 1.00 20.07 34 ILE B N 1
ATOM 1511 C CA . ILE B 1 34 ? 86.432 43.780 2.385 1.00 19.43 34 ILE B CA 1
ATOM 1512 C C . ILE B 1 34 ? 86.537 42.353 1.895 1.00 18.19 34 ILE B C 1
ATOM 1513 O O . ILE B 1 34 ? 87.602 41.845 1.566 1.00 15.28 34 ILE B O 1
ATOM 1518 N N . CYS B 1 35 ? 85.386 41.718 1.869 1.00 18.99 35 CYS B N 1
ATOM 1519 C CA . CYS B 1 35 ? 85.287 40.286 1.743 1.00 19.88 35 CYS B CA 1
ATOM 1520 C C . CYS B 1 35 ? 84.297 40.067 0.624 1.00 18.42 35 CYS B C 1
ATOM 1521 O O . CYS B 1 35 ? 83.195 40.594 0.677 1.00 16.91 35 CYS B O 1
ATOM 1524 N N . ILE B 1 36 ? 84.732 39.357 -0.413 1.00 17.68 36 ILE B N 1
ATOM 1525 C CA . ILE B 1 36 ? 83.904 39.043 -1.577 1.00 18.31 36 ILE B CA 1
ATOM 1526 C C . ILE B 1 36 ? 83.685 37.544 -1.522 1.00 18.31 36 ILE B C 1
ATOM 1527 O O . ILE B 1 36 ? 84.612 36.788 -1.214 1.00 17.50 36 ILE B O 1
ATOM 1532 N N . HIS B 1 37 ? 82.455 37.117 -1.782 1.00 19.12 37 HIS B N 1
ATOM 1533 C CA . HIS B 1 37 ? 82.164 35.708 -2.084 1.00 19.79 37 HIS B CA 1
ATOM 1534 C C . HIS B 1 37 ? 81.251 35.634 -3.269 1.00 19.26 37 HIS B C 1
ATOM 1535 O O . HIS B 1 37 ? 80.140 36.172 -3.261 1.00 19.73 37 HIS B O 1
ATOM 1542 N N . THR B 1 38 ? 81.727 34.963 -4.298 1.00 19.50 38 THR B N 1
ATOM 1543 C CA . THR B 1 38 ? 81.010 34.921 -5.562 1.00 19.56 38 THR B CA 1
ATOM 1544 C C . THR B 1 38 ? 81.304 33.603 -6.269 1.00 19.30 38 THR B C 1
ATOM 1545 O O . THR B 1 38 ? 82.279 32.912 -5.951 1.00 17.09 38 THR B O 1
ATOM 1549 N N . ASN B 1 39 ? 80.444 33.282 -7.225 1.00 20.77 39 ASN B N 1
ATOM 1550 C CA . ASN B 1 39 ? 80.698 32.209 -8.183 1.00 23.14 39 ASN B CA 1
ATOM 1551 C C . ASN B 1 39 ? 80.768 32.749 -9.633 1.00 24.47 39 ASN B C 1
ATOM 1552 O O . ASN B 1 39 ? 80.813 31.970 -10.603 1.00 26.83 39 ASN B O 1
ATOM 1557 N N . SER B 1 40 ? 80.782 34.065 -9.793 1.00 23.89 40 SER B N 1
ATOM 1558 C CA . SER B 1 40 ? 80.747 34.624 -11.113 1.00 25.25 40 SER B CA 1
ATOM 1559 C C . SER B 1 40 ? 82.108 34.522 -11.803 1.00 26.76 40 SER B C 1
ATOM 1560 O O . SER B 1 40 ? 83.150 34.479 -11.162 1.00 25.90 40 SER B O 1
ATOM 1563 N N . MET B 1 41 ? 82.041 34.506 -13.127 1.00 30.68 41 MET B N 1
ATOM 1564 C CA . MET B 1 41 ? 83.185 34.390 -14.028 1.00 36.17 41 MET B CA 1
ATOM 1565 C C . MET B 1 41 ? 83.921 35.703 -14.104 1.00 30.27 41 MET B C 1
ATOM 1566 O O . MET B 1 41 ? 85.154 35.724 -14.352 1.00 29.85 41 MET B O 1
ATOM 1571 N N . ALA B 1 42 ? 83.145 36.768 -13.883 1.00 25.82 42 ALA B N 1
ATOM 1572 C CA . ALA B 1 42 ? 83.639 38.148 -13.722 1.00 25.00 42 ALA B CA 1
ATOM 1573 C C . ALA B 1 42 ? 84.797 38.308 -12.734 1.00 24.04 42 ALA B C 1
ATOM 1574 O O . ALA B 1 42 ? 85.703 39.104 -12.985 1.00 24.29 42 ALA B O 1
ATOM 1576 N N . PHE B 1 43 ? 84.762 37.556 -11.636 1.00 20.93 43 PHE B N 1
ATOM 1577 C CA . PHE B 1 43 ? 85.855 37.558 -10.686 1.00 20.18 43 PHE B CA 1
ATOM 1578 C C . PHE B 1 43 ? 86.848 36.442 -10.869 1.00 18.23 43 PHE B C 1
ATOM 1579 O O . PHE B 1 43 ? 86.476 35.317 -11.153 1.00 19.28 43 PHE B O 1
ATOM 1587 N N . THR B 1 44 ? 88.108 36.768 -10.636 1.00 16.45 44 THR B N 1
ATOM 1588 C CA . THR B 1 44 ? 89.186 35.817 -10.693 1.00 16.92 44 THR B CA 1
ATOM 1589 C C . THR B 1 44 ? 89.133 34.875 -9.489 1.00 17.71 44 THR B C 1
ATOM 1590 O O . THR B 1 44 ? 89.241 33.661 -9.631 1.00 18.60 44 THR B O 1
ATOM 1594 N N . MET B 1 45 ? 89.026 35.444 -8.296 1.00 18.08 45 MET B N 1
ATOM 1595 C CA . MET B 1 45 ? 89.025 34.664 -7.084 1.00 17.75 45 MET B CA 1
ATOM 1596 C C . MET B 1 45 ? 87.623 34.586 -6.569 1.00 19.39 45 MET B C 1
ATOM 1597 O O . MET B 1 45 ? 86.894 35.574 -6.610 1.00 19.83 45 MET B O 1
ATOM 1602 N N . LYS B 1 46 ? 87.215 33.404 -6.117 1.00 21.34 46 LYS B N 1
ATOM 1603 C CA . LYS B 1 46 ? 85.815 33.213 -5.731 1.00 22.80 46 LYS B CA 1
ATOM 1604 C C . LYS B 1 46 ? 85.592 33.704 -4.290 1.00 19.06 46 LYS B C 1
ATOM 1605 O O . LYS B 1 46 ? 84.458 33.904 -3.879 1.00 16.61 46 LYS B O 1
ATOM 1611 N N . THR B 1 47 ? 86.681 33.862 -3.546 1.00 16.67 47 THR B N 1
ATOM 1612 C CA . THR B 1 47 ? 86.634 34.564 -2.304 1.00 16.99 47 THR B CA 1
ATOM 1613 C C . THR B 1 47 ? 87.868 35.417 -2.203 1.00 16.13 47 THR B C 1
ATOM 1614 O O . THR B 1 47 ? 88.891 35.066 -2.747 1.00 15.24 47 THR B O 1
ATOM 1618 N N . SER B 1 48 ? 87.742 36.518 -1.466 1.00 15.98 48 SER B N 1
ATOM 1619 C CA . SER B 1 48 ? 88.842 37.423 -1.190 1.00 16.38 48 SER B CA 1
ATOM 1620 C C . SER B 1 48 ? 88.606 38.288 0.060 1.00 16.53 48 SER B C 1
ATOM 1621 O O . SER B 1 48 ? 87.498 38.761 0.285 1.00 16.14 48 SER B O 1
ATOM 1624 N N . CYS B 1 49 ? 89.646 38.473 0.872 1.00 17.18 49 CYS B N 1
ATOM 1625 C CA . CYS B 1 49 ? 89.613 39.446 1.940 1.00 18.74 49 CYS B CA 1
ATOM 1626 C C . CYS B 1 49 ? 90.839 40.364 1.794 1.00 16.15 49 CYS B C 1
ATOM 1627 O O . CYS B 1 49 ? 91.980 39.896 1.784 1.00 15.34 49 CYS B O 1
ATOM 1630 N N . VAL B 1 50 ? 90.579 41.656 1.634 1.00 14.18 50 VAL B N 1
ATOM 1631 C CA . VAL B 1 50 ? 91.625 42.682 1.734 1.00 14.02 50 VAL B CA 1
ATOM 1632 C C . VAL B 1 50 ? 91.213 43.780 2.707 1.00 14.14 50 VAL B C 1
ATOM 1633 O O . VAL B 1 50 ? 90.034 43.920 3.044 1.00 14.24 50 VAL B O 1
ATOM 1637 N N . ARG B 1 51 ? 92.175 44.598 3.091 1.00 13.72 51 ARG B N 1
ATOM 1638 C CA . ARG B 1 51 ? 91.899 45.704 3.928 1.00 14.63 51 ARG B CA 1
ATOM 1639 C C . ARG B 1 51 ? 92.154 46.976 3.141 1.00 13.10 51 ARG B C 1
ATOM 1640 O O . ARG B 1 51 ? 93.248 47.134 2.610 1.00 12.20 51 ARG B O 1
ATOM 1648 N N . ARG B 1 52 ? 91.177 47.895 3.115 1.00 12.38 52 ARG B N 1
ATOM 1649 C CA . ARG B 1 52 ? 91.373 49.232 2.505 1.00 12.75 52 ARG B CA 1
ATOM 1650 C C . ARG B 1 52 ? 90.888 50.373 3.379 1.00 13.33 52 ARG B C 1
ATOM 1651 O O . ARG B 1 52 ? 89.982 50.170 4.147 1.00 13.50 52 ARG B O 1
ATOM 1659 N N . ARG B 1 53 ? 91.509 51.551 3.268 1.00 14.86 53 ARG B N 1
ATOM 1660 C CA . ARG B 1 53 ? 91.049 52.731 3.999 1.00 16.82 53 ARG B CA 1
ATOM 166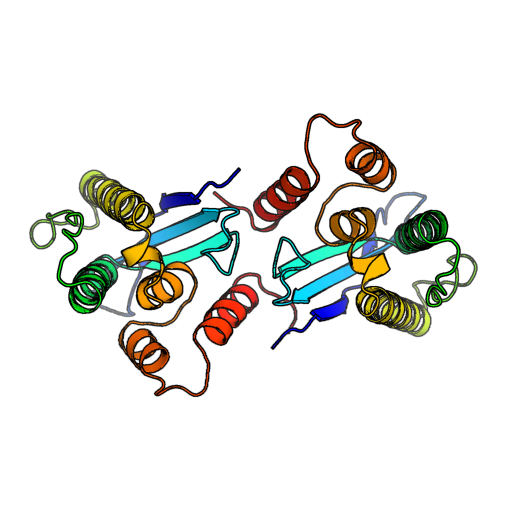1 C C . ARG B 1 53 ? 90.123 53.587 3.133 1.00 15.37 53 ARG B C 1
ATOM 1662 O O . ARG B 1 53 ? 90.135 53.530 1.936 1.00 15.49 53 ARG B O 1
ATOM 1670 N N . TYR B 1 54 ? 89.330 54.409 3.784 1.00 13.89 54 TYR B N 1
ATOM 1671 C CA . TYR B 1 54 ? 88.431 55.310 3.122 1.00 13.09 54 TYR B CA 1
ATOM 1672 C C . TYR B 1 54 ? 89.065 56.137 1.976 1.00 13.52 54 TYR B C 1
ATOM 1673 O O . TYR B 1 54 ? 88.498 56.366 0.909 1.00 12.91 54 TYR B O 1
ATOM 1682 N N . ARG B 1 55 ? 90.257 56.610 2.196 1.00 14.75 55 ARG B N 1
ATOM 1683 C CA . ARG B 1 55 ? 90.877 57.418 1.179 1.00 15.75 55 ARG B CA 1
ATOM 1684 C C . ARG B 1 55 ? 91.125 56.613 -0.095 1.00 14.31 55 ARG B C 1
ATOM 1685 O O . ARG B 1 55 ? 91.080 57.194 -1.183 1.00 15.01 55 ARG B O 1
ATOM 1693 N N . GLU B 1 56 ? 91.320 55.296 0.022 1.00 12.64 56 GLU B N 1
ATOM 1694 C CA . GLU B 1 56 ? 91.498 54.411 -1.151 1.00 12.00 56 GLU B CA 1
ATOM 1695 C C . GLU 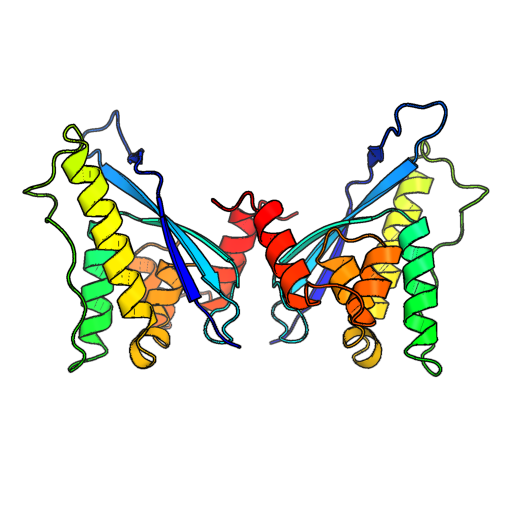B 1 56 ? 90.201 54.220 -1.840 1.00 11.33 56 GLU B C 1
ATOM 1696 O O . GLU B 1 56 ? 90.160 54.101 -3.054 1.00 11.37 56 GLU B O 1
ATOM 1702 N N . PHE B 1 57 ? 89.119 54.204 -1.079 1.00 10.83 57 PHE B N 1
ATOM 1703 C CA . PHE B 1 57 ? 87.787 54.236 -1.718 1.00 10.65 57 PHE B CA 1
ATOM 1704 C C . PHE B 1 57 ? 87.531 55.471 -2.560 1.00 10.57 57 PHE B C 1
ATOM 1705 O O . PHE B 1 57 ? 86.798 55.443 -3.526 1.00 10.19 57 PHE B O 1
ATOM 1713 N N . VAL B 1 58 ? 88.118 56.575 -2.133 1.00 11.16 58 VAL B N 1
ATOM 1714 C CA . VAL B 1 58 ? 87.954 57.861 -2.795 1.00 11.32 58 VAL B CA 1
ATOM 1715 C C . VAL B 1 58 ? 88.628 57.758 -4.146 1.00 11.29 58 VAL B C 1
ATOM 1716 O O . VAL B 1 58 ? 88.021 57.975 -5.195 1.00 11.13 58 VAL B O 1
ATOM 1720 N N . TRP B 1 59 ? 89.889 57.338 -4.075 1.00 11.97 59 TRP B N 1
ATOM 1721 C CA . TRP B 1 59 ? 90.739 57.036 -5.233 1.00 12.09 59 TRP B CA 1
ATOM 1722 C C . TRP B 1 59 ? 89.998 56.183 -6.212 1.00 12.06 59 TRP B C 1
ATOM 1723 O O . TRP B 1 59 ? 89.996 56.478 -7.410 1.00 11.84 59 TRP B O 1
ATOM 1734 N N . LEU B 1 60 ? 89.418 55.102 -5.688 1.00 11.99 60 LEU B N 1
ATOM 1735 C CA . LEU B 1 60 ? 88.669 54.166 -6.509 1.00 12.70 60 LEU B CA 1
ATOM 1736 C C . LEU B 1 60 ? 87.515 54.812 -7.234 1.00 13.06 60 LEU B C 1
ATOM 1737 O O . LEU B 1 60 ? 87.348 54.629 -8.439 1.00 12.71 60 LEU B O 1
ATOM 1742 N N . ARG B 1 61 ? 86.669 55.514 -6.499 1.00 13.68 61 ARG B N 1
ATOM 1743 C CA . ARG B 1 61 ? 85.519 56.115 -7.142 1.00 14.24 61 ARG B CA 1
ATOM 1744 C C . ARG B 1 61 ? 85.949 57.040 -8.271 1.00 14.75 61 ARG B C 1
ATOM 1745 O O . ARG B 1 61 ? 85.325 57.050 -9.319 1.00 13.80 61 ARG B O 1
ATOM 1753 N N . GLN B 1 62 ? 86.997 57.836 -8.073 1.00 16.27 62 GLN B N 1
ATOM 1754 C CA . GLN B 1 62 ? 87.368 58.744 -9.146 1.00 17.82 62 GLN B CA 1
ATOM 1755 C C . GLN B 1 62 ? 87.975 57.959 -10.314 1.00 18.05 62 GLN B C 1
ATOM 1756 O O . GLN B 1 62 ? 87.665 58.261 -11.456 1.00 17.63 62 GLN B O 1
ATOM 1762 N N . ARG B 1 63 ? 88.736 56.902 -10.028 1.00 19.33 63 ARG B N 1
ATOM 1763 C CA . ARG B 1 63 ? 89.254 56.021 -11.061 1.00 21.28 63 ARG B CA 1
ATOM 1764 C C . ARG B 1 63 ? 88.140 55.384 -11.886 1.00 19.40 63 ARG B C 1
ATOM 1765 O O . ARG B 1 63 ? 88.103 55.438 -13.093 1.00 17.21 63 ARG B O 1
ATOM 1773 N N . LEU B 1 64 ? 87.203 54.772 -11.222 1.00 19.23 64 LEU B N 1
ATOM 1774 C CA . LEU B 1 64 ? 86.124 54.162 -11.933 1.00 19.72 64 LEU B CA 1
ATOM 1775 C C . LEU B 1 64 ? 85.407 55.179 -12.800 1.00 22.19 64 LEU B C 1
ATOM 1776 O O . LEU B 1 64 ? 84.970 54.832 -13.900 1.00 23.78 64 LEU B O 1
ATOM 1781 N N . GLN B 1 65 ? 85.271 56.413 -12.311 1.00 23.85 65 GLN B N 1
ATOM 1782 C CA . GLN B 1 65 ? 84.578 57.458 -13.057 1.00 25.81 65 GLN B CA 1
ATOM 1783 C C . GLN B 1 65 ? 85.344 57.787 -14.330 1.00 25.17 65 GLN B C 1
ATOM 1784 O O . GLN B 1 65 ? 84.788 57.873 -15.403 1.00 26.75 65 GLN B O 1
ATOM 1790 N N . SER B 1 66 ? 86.639 57.891 -14.248 1.00 25.55 66 SER B N 1
ATOM 1791 C CA . SER B 1 66 ? 87.361 58.218 -15.440 1.00 27.64 66 SER B CA 1
ATOM 1792 C C . SER B 1 66 ? 87.437 57.084 -16.529 1.00 27.83 66 SER B C 1
ATOM 1793 O O . SER B 1 66 ? 87.701 57.382 -17.671 1.00 34.05 66 SER B O 1
ATOM 1796 N N . ASN B 1 67 ? 87.191 55.817 -16.207 1.00 27.72 67 ASN B N 1
ATOM 1797 C CA . ASN B 1 67 ? 87.182 54.729 -17.209 1.00 26.35 67 ASN B CA 1
ATOM 1798 C C . ASN B 1 67 ? 85.717 54.458 -17.692 1.00 26.84 67 ASN B C 1
ATOM 1799 O O . ASN B 1 67 ? 85.460 53.665 -18.661 1.00 26.28 67 ASN B O 1
ATOM 1804 N N . ALA B 1 68 ? 84.760 55.125 -17.046 1.00 25.27 68 ALA B N 1
ATOM 1805 C CA . ALA B 1 68 ? 83.344 54.980 -17.419 1.00 26.61 68 ALA B CA 1
ATOM 1806 C C . ALA B 1 68 ? 82.573 56.287 -17.337 1.00 27.46 68 ALA B C 1
ATOM 1807 O O . ALA B 1 68 ? 81.720 56.472 -16.457 1.00 23.89 68 ALA B O 1
ATOM 1809 N N . LEU B 1 69 ? 82.829 57.165 -18.303 1.00 29.67 69 LEU B N 1
ATOM 1810 C CA . LEU B 1 69 ? 82.385 58.533 -18.138 1.00 31.70 69 LEU B CA 1
ATOM 1811 C C . LEU B 1 69 ? 80.886 58.748 -18.203 1.00 29.17 69 LEU B C 1
ATOM 1812 O O . LEU B 1 69 ? 80.437 59.769 -17.754 1.00 28.39 69 LEU B O 1
ATOM 1817 N N . LEU B 1 70 ? 80.098 57.794 -18.668 1.00 28.63 70 LEU B N 1
ATOM 1818 C CA . LEU B 1 70 ? 78.643 57.995 -18.687 1.00 29.92 70 LEU B CA 1
ATOM 1819 C C . LEU B 1 70 ? 77.959 57.256 -17.579 1.00 30.38 70 LEU B C 1
ATOM 1820 O O . LEU B 1 70 ? 76.739 57.240 -17.530 1.00 31.66 70 LEU B O 1
ATOM 1825 N N . VAL B 1 71 ? 78.718 56.616 -16.704 1.00 31.52 71 VAL B N 1
ATOM 1826 C CA . VAL B 1 71 ? 78.107 55.917 -15.590 1.00 31.93 71 VAL B CA 1
ATOM 1827 C C . VAL B 1 71 ? 77.988 56.852 -14.386 1.00 28.98 71 VAL B C 1
ATOM 1828 O O . VAL B 1 71 ? 78.910 57.594 -14.081 1.00 22.89 71 VAL B O 1
ATOM 1832 N N . GLN B 1 72 ? 76.813 56.793 -13.751 1.00 33.24 72 GLN B N 1
ATOM 1833 C CA . GLN B 1 72 ? 76.450 57.565 -12.560 1.00 36.84 72 GLN B CA 1
ATOM 1834 C C . GLN B 1 72 ? 76.929 56.765 -11.360 1.00 31.16 72 GLN B C 1
ATOM 1835 O O . GLN B 1 72 ? 76.239 55.857 -10.957 1.00 26.44 72 GLN B O 1
ATOM 1841 N N . LEU B 1 73 ? 78.105 57.075 -10.812 1.00 27.43 73 LEU B N 1
ATOM 1842 C CA . LEU B 1 73 ? 78.652 56.265 -9.724 1.00 26.11 73 LEU B CA 1
ATOM 1843 C C . LEU B 1 73 ? 77.906 56.427 -8.397 1.00 24.40 73 LEU B C 1
ATOM 1844 O O . LEU B 1 73 ? 77.487 57.525 -8.057 1.00 24.92 73 LEU B O 1
ATOM 1849 N N . PRO B 1 74 ? 77.719 55.339 -7.644 1.00 22.37 74 PRO B N 1
ATOM 1850 C CA . PRO B 1 74 ? 77.160 55.508 -6.316 1.00 21.99 74 PRO B CA 1
ATOM 1851 C C . PRO B 1 74 ? 77.980 56.466 -5.482 1.00 22.98 74 PRO B C 1
ATOM 1852 O O . PRO B 1 74 ? 79.175 56.633 -5.713 1.00 19.71 74 PRO B O 1
ATOM 1856 N N . GLU B 1 75 ? 77.307 57.115 -4.540 1.00 26.98 75 GLU B N 1
ATOM 1857 C CA . GLU B 1 75 ? 77.956 58.054 -3.646 1.00 29.96 75 GLU B CA 1
ATOM 1858 C C . GLU B 1 75 ? 78.660 57.323 -2.502 1.00 26.01 75 GLU B C 1
ATOM 1859 O O . GLU B 1 75 ? 78.220 56.246 -2.121 1.00 25.13 75 GLU B O 1
ATOM 1865 N N . LEU B 1 76 ? 79.823 57.840 -2.092 1.00 22.40 76 LEU B N 1
ATOM 1866 C CA . LEU B 1 76 ? 80.530 57.442 -0.884 1.00 20.38 76 LEU B CA 1
ATOM 1867 C C . LEU B 1 76 ? 79.928 58.143 0.298 1.00 20.72 76 LEU B C 1
ATOM 1868 O O . LEU B 1 76 ? 79.353 59.210 0.147 1.00 23.01 76 LEU B O 1
ATOM 1873 N N . PRO B 1 77 ? 80.069 57.573 1.490 1.00 20.06 77 PRO B N 1
ATOM 1874 C CA . PRO B 1 77 ? 79.651 58.314 2.653 1.00 21.74 77 PRO B CA 1
ATOM 1875 C C . PRO B 1 77 ? 80.476 59.568 2.879 1.00 26.23 77 PRO B C 1
ATOM 1876 O O . PRO B 1 77 ? 81.605 59.678 2.444 1.00 25.30 77 PRO B O 1
ATOM 1880 N N . SER B 1 78 ? 79.906 60.487 3.631 1.00 35.07 78 SER B N 1
ATOM 1881 C CA . SER B 1 78 ? 80.308 61.861 3.571 1.00 40.18 78 SER B CA 1
ATOM 1882 C C . SER B 1 78 ? 80.879 62.498 4.850 1.00 48.04 78 SER B C 1
ATOM 1883 O O . SER B 1 78 ? 81.407 63.595 4.757 1.00 48.80 78 SER B O 1
ATOM 1886 N N . LYS B 1 79 ? 80.772 61.879 6.035 1.00 60.75 79 LYS B N 1
ATOM 1887 C CA . LYS B 1 79 ? 81.575 62.374 7.197 1.00 68.93 79 LYS B CA 1
ATOM 1888 C C . LYS B 1 79 ? 83.014 62.046 6.816 1.00 71.89 79 LYS B C 1
ATOM 1889 O O . LYS B 1 79 ? 83.311 60.866 6.505 1.00 71.72 79 LYS B O 1
ATOM 1895 N N . ASN B 1 80 ? 83.869 63.084 6.749 1.00 67.22 80 ASN B N 1
ATOM 1896 C CA . ASN B 1 80 ? 85.341 62.897 6.575 1.00 60.49 80 ASN B CA 1
ATOM 1897 C C . ASN B 1 80 ? 86.112 63.805 7.516 1.00 58.85 80 ASN B C 1
ATOM 1898 O O . ASN B 1 80 ? 87.054 63.384 8.191 1.00 56.83 80 ASN B O 1
ATOM 1903 N N . LEU B 1 81 ? 85.720 65.069 7.525 1.00 62.85 81 LEU B N 1
ATOM 1904 C CA . LEU B 1 81 ? 86.375 66.090 8.343 1.00 64.91 81 LEU B CA 1
ATOM 1905 C C . LEU B 1 81 ? 85.828 65.995 9.752 1.00 69.91 81 LEU B C 1
ATOM 1906 O O . LEU B 1 81 ? 86.587 66.098 10.712 1.00 59.85 81 LEU B O 1
ATOM 1911 N N . PHE B 1 82 ? 84.491 65.854 9.825 1.00 78.61 82 PHE B N 1
ATOM 1912 C CA . PHE B 1 82 ? 83.742 65.588 11.067 1.00 77.89 82 PHE B CA 1
ATOM 1913 C C . PHE B 1 82 ? 84.341 64.311 11.732 1.00 60.93 82 PHE B C 1
ATOM 1914 O O . PHE B 1 82 ? 84.801 64.360 12.856 1.00 56.96 82 PHE B O 1
ATOM 1922 N N . PHE B 1 83 ? 84.352 63.216 10.962 1.00 49.74 83 PHE B N 1
ATOM 1923 C CA . PHE B 1 83 ? 84.745 61.835 11.332 1.00 36.51 83 PHE B CA 1
ATOM 1924 C C . PHE B 1 83 ? 85.836 61.628 12.358 1.00 33.12 83 PHE B C 1
ATOM 1925 O O . PHE B 1 83 ? 86.981 61.933 12.114 1.00 30.29 83 PHE B O 1
ATOM 1933 N N . ASN B 1 84 ? 85.457 60.912 13.411 1.00 31.43 84 ASN B N 1
ATOM 1934 C CA . ASN B 1 84 ? 86.254 60.648 14.584 1.00 31.85 84 ASN B CA 1
ATOM 1935 C C . ASN B 1 84 ? 86.318 59.142 14.704 1.00 31.79 84 ASN B C 1
ATOM 1936 O O . ASN B 1 84 ? 85.317 58.461 14.917 1.00 29.17 84 ASN B O 1
ATOM 1941 N N . MET B 1 85 ? 87.532 58.643 14.587 1.00 32.96 85 MET B N 1
ATOM 1942 C CA . MET B 1 85 ? 87.749 57.252 14.463 1.00 33.00 85 MET B CA 1
ATOM 1943 C C . MET B 1 85 ? 87.528 56.553 15.766 1.00 32.34 85 MET B C 1
ATOM 1944 O O . MET B 1 85 ? 87.744 55.353 15.830 1.00 33.11 85 MET B O 1
ATOM 1949 N N . ASN B 1 86 ? 87.101 57.282 16.803 1.00 34.05 86 ASN B N 1
ATOM 1950 C CA . ASN B 1 86 ? 86.880 56.693 18.148 1.00 35.90 86 ASN B CA 1
ATOM 1951 C C . ASN B 1 86 ? 85.451 56.704 18.571 1.00 32.58 86 ASN B C 1
ATOM 1952 O O . ASN B 1 86 ? 85.138 56.537 19.747 1.00 34.92 86 ASN B O 1
ATOM 1957 N N . ASN B 1 87 ? 84.595 56.942 17.602 1.00 29.66 87 ASN B N 1
ATOM 1958 C CA . ASN B 1 87 ? 83.204 56.988 17.810 1.00 27.22 87 ASN B CA 1
ATOM 1959 C C . ASN B 1 87 ? 82.611 55.820 17.031 1.00 27.40 87 ASN B C 1
ATOM 1960 O O . ASN B 1 87 ? 82.536 55.882 15.837 1.00 27.01 87 ASN B O 1
ATOM 1965 N N . ARG B 1 88 ? 82.220 54.753 17.719 1.00 31.11 88 ARG B N 1
ATOM 1966 C CA . ARG B 1 88 ? 81.736 53.519 17.099 1.00 32.56 88 ARG B CA 1
ATOM 1967 C C . ARG B 1 88 ? 80.687 53.779 16.088 1.00 30.70 88 ARG B C 1
ATOM 1968 O O . ARG B 1 88 ? 80.655 53.073 15.082 1.00 30.21 88 ARG B O 1
ATOM 1976 N N . GLN B 1 89 ? 79.831 54.770 16.339 1.00 29.54 89 GLN B N 1
ATOM 1977 C CA . GLN B 1 89 ? 78.822 55.163 15.352 1.00 31.20 89 GLN B CA 1
ATOM 1978 C C . GLN B 1 89 ? 79.375 55.788 14.096 1.00 29.69 89 GLN B C 1
ATOM 1979 O O . GLN B 1 89 ? 78.840 55.601 13.021 1.00 30.49 89 GLN B O 1
ATOM 1985 N N . HIS B 1 90 ? 80.394 56.614 14.234 1.00 28.64 90 HIS B N 1
ATOM 1986 C CA . HIS B 1 90 ? 81.065 57.158 13.070 1.00 28.40 90 HIS B CA 1
ATOM 1987 C C . HIS B 1 90 ? 81.640 56.007 12.250 1.00 26.67 90 HIS B C 1
ATOM 1988 O O . HIS B 1 90 ? 81.328 55.888 11.059 1.00 24.74 90 HIS B O 1
ATOM 1995 N N . VAL B 1 91 ? 82.426 55.134 12.888 1.00 23.63 91 VAL B N 1
ATOM 1996 C CA . VAL B 1 91 ? 83.147 54.184 12.110 1.00 23.99 91 VAL B CA 1
ATOM 1997 C C . VAL B 1 91 ? 82.170 53.229 11.494 1.00 24.70 91 VAL B C 1
ATOM 1998 O O . VAL B 1 91 ? 82.425 52.746 10.404 1.00 28.26 91 VAL B O 1
ATOM 2002 N N . ASP B 1 92 ? 81.041 52.980 12.136 1.00 24.02 92 ASP B N 1
ATOM 2003 C CA . ASP B 1 92 ? 80.159 51.957 11.633 1.00 23.85 92 ASP B CA 1
ATOM 2004 C C . ASP B 1 92 ? 79.237 52.511 10.549 1.00 24.14 92 ASP B C 1
ATOM 2005 O O . ASP B 1 92 ? 78.914 51.825 9.575 1.00 20.65 92 ASP B O 1
ATOM 2010 N N . GLN B 1 93 ? 78.836 53.765 10.703 1.00 27.41 93 GLN B N 1
ATOM 2011 C CA . GLN B 1 93 ? 78.008 54.456 9.677 1.00 30.59 93 GLN B CA 1
ATOM 2012 C C . GLN B 1 93 ? 78.782 54.528 8.342 1.00 28.72 93 GLN B C 1
ATOM 2013 O O . GLN B 1 93 ? 78.230 54.490 7.234 1.00 27.96 93 GLN B O 1
ATOM 2019 N N . ARG B 1 94 ? 80.089 54.620 8.479 1.00 26.21 94 ARG B N 1
ATOM 2020 C CA . ARG B 1 94 ? 80.971 54.579 7.354 1.00 23.69 94 ARG B CA 1
ATOM 2021 C C . ARG B 1 94 ? 81.148 53.147 6.772 1.00 21.42 94 ARG B C 1
ATOM 2022 O O . ARG B 1 94 ? 81.025 52.988 5.547 1.00 19.70 94 ARG B O 1
ATOM 2030 N N . ARG B 1 95 ? 81.410 52.116 7.572 1.00 19.21 95 ARG B N 1
ATOM 2031 C CA . ARG B 1 95 ? 81.432 50.805 6.929 1.00 19.70 95 ARG B CA 1
ATOM 2032 C C . ARG B 1 95 ? 80.140 50.521 6.214 1.00 19.74 95 ARG B C 1
ATOM 2033 O O . ARG B 1 95 ? 80.164 50.070 5.096 1.00 17.79 95 ARG B O 1
ATOM 2041 N N . GLN B 1 96 ? 79.006 50.825 6.824 1.00 22.45 96 GLN B N 1
ATOM 2042 C CA . GLN B 1 96 ? 77.750 50.677 6.114 1.00 24.15 96 GLN B CA 1
ATOM 2043 C C . GLN B 1 96 ? 77.839 51.325 4.748 1.00 21.40 96 GLN B C 1
ATOM 2044 O O . GLN B 1 96 ? 77.433 50.736 3.781 1.00 20.07 96 GLN B O 1
ATOM 2050 N N . GLY B 1 97 ? 78.355 52.545 4.676 1.00 20.21 97 GLY B N 1
ATOM 2051 C CA . GLY B 1 97 ? 78.306 53.342 3.444 1.00 19.06 97 GLY B CA 1
ATOM 2052 C C . GLY B 1 97 ? 79.202 52.776 2.370 1.00 18.88 97 GLY B C 1
ATOM 2053 O O . GLY B 1 97 ? 78.787 52.585 1.231 1.00 19.97 97 GLY B O 1
ATOM 2054 N N . LEU B 1 98 ? 80.443 52.505 2.748 1.00 17.47 98 LEU B N 1
ATOM 2055 C CA . LEU B 1 98 ? 81.362 51.751 1.930 1.00 16.33 98 LEU B CA 1
ATOM 2056 C C . LEU B 1 98 ? 80.777 50.394 1.442 1.00 16.93 98 LEU B C 1
ATOM 2057 O O . LEU B 1 98 ? 80.906 50.037 0.288 1.00 17.90 98 LEU B O 1
ATOM 2062 N N . GLU B 1 99 ? 80.127 49.632 2.301 1.00 17.42 99 GLU B N 1
ATOM 2063 C CA . GLU B 1 99 ? 79.426 48.433 1.839 1.00 17.98 99 GLU B CA 1
ATOM 2064 C C . GLU B 1 99 ? 78.370 48.748 0.785 1.00 17.58 99 GLU B C 1
ATOM 2065 O O . GLU B 1 99 ? 78.260 48.101 -0.220 1.00 17.45 99 GLU B O 1
ATOM 2071 N N . ASP B 1 100 ? 77.576 49.760 1.026 1.00 18.89 100 ASP B N 1
ATOM 2072 C CA . ASP B 1 100 ? 76.495 50.073 0.122 1.00 20.44 100 ASP B CA 1
ATOM 2073 C C . ASP B 1 100 ? 77.089 50.543 -1.167 1.00 19.14 100 ASP B C 1
ATOM 2074 O O . ASP B 1 100 ? 76.647 50.124 -2.205 1.00 19.58 100 ASP B O 1
ATOM 2079 N N . PHE B 1 101 ? 78.120 51.371 -1.102 1.00 17.29 101 PHE B N 1
ATOM 2080 C CA . PHE B 1 101 ? 78.814 51.802 -2.287 1.00 15.93 101 PHE B CA 1
ATOM 2081 C C . PHE B 1 101 ? 79.222 50.598 -3.132 1.00 16.01 101 PHE B C 1
ATOM 2082 O O . PHE B 1 101 ? 78.920 50.545 -4.316 1.00 15.64 101 PHE B O 1
ATOM 2090 N N . LEU B 1 102 ? 79.905 49.629 -2.555 1.00 15.58 102 LEU B N 1
ATOM 2091 C CA . LEU B 1 102 ? 80.402 48.589 -3.387 1.00 16.51 102 LEU B CA 1
ATOM 2092 C C . LEU B 1 102 ? 79.273 47.739 -3.885 1.00 19.13 102 LEU B C 1
ATOM 2093 O O . LEU B 1 102 ? 79.267 47.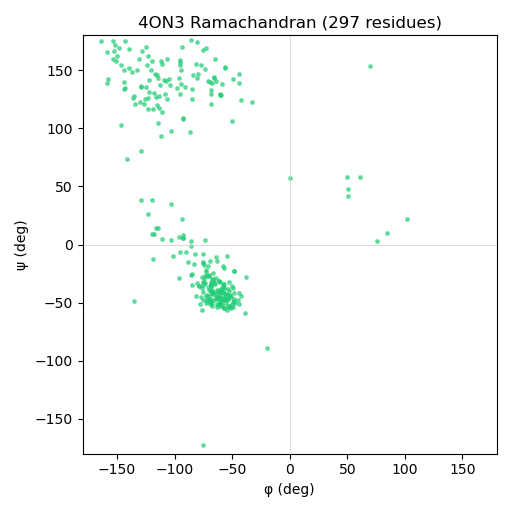339 -5.004 1.00 19.93 102 LEU B O 1
ATOM 2098 N N . ARG B 1 103 ? 78.276 47.457 -3.079 1.00 23.71 103 ARG B N 1
ATOM 2099 C CA . ARG B 1 103 ? 77.310 46.500 -3.552 1.00 25.98 103 ARG B CA 1
ATOM 2100 C C . ARG B 1 103 ? 76.544 47.095 -4.751 1.00 22.87 103 ARG B C 1
ATOM 2101 O O . ARG B 1 103 ? 76.205 46.404 -5.675 1.00 22.11 103 ARG B O 1
ATOM 2109 N N . LYS B 1 104 ? 76.395 48.394 -4.792 1.00 21.95 104 LYS B N 1
ATOM 2110 C CA . LYS B 1 104 ? 75.862 49.047 -5.966 1.00 23.39 104 LYS B CA 1
ATOM 2111 C C . LYS B 1 104 ? 76.844 48.961 -7.110 1.00 22.28 104 LYS B C 1
ATOM 2112 O O . LYS B 1 104 ? 76.487 48.590 -8.190 1.00 23.43 104 LYS B O 1
ATOM 2118 N N . VAL B 1 105 ? 78.081 49.345 -6.876 1.00 21.09 105 VAL B N 1
ATOM 2119 C CA . VAL B 1 105 ? 79.107 49.278 -7.893 1.00 20.59 105 VAL B CA 1
ATOM 2120 C C . VAL B 1 105 ? 79.132 47.887 -8.552 1.00 20.63 105 VAL B C 1
ATOM 2121 O O . VAL B 1 105 ? 79.051 47.801 -9.751 1.00 19.63 105 VAL B O 1
ATOM 2125 N N . LEU B 1 106 ? 79.189 46.812 -7.778 1.00 20.36 106 LEU B N 1
ATOM 2126 C CA . LEU B 1 106 ? 79.246 45.460 -8.337 1.00 21.41 106 LEU B CA 1
ATOM 2127 C C . LEU B 1 106 ? 78.006 45.030 -9.140 1.00 25.58 106 LEU B C 1
ATOM 2128 O O . LEU B 1 106 ? 78.004 43.973 -9.798 1.00 27.27 106 LEU B O 1
ATOM 2133 N N . GLN B 1 107 ? 76.940 45.812 -9.075 1.00 28.20 107 GLN B N 1
ATOM 2134 C CA . GLN B 1 107 ? 75.741 45.443 -9.786 1.00 29.46 107 GLN B CA 1
ATOM 2135 C C . GLN B 1 107 ? 75.794 45.912 -11.197 1.00 27.69 107 GLN B C 1
ATOM 2136 O O . GLN B 1 107 ? 74.827 45.766 -11.928 1.00 27.57 107 GLN B O 1
ATOM 2142 N N . ASN B 1 108 ? 76.905 46.506 -11.583 1.00 27.39 108 ASN B N 1
ATOM 2143 C CA . ASN B 1 108 ? 76.991 47.194 -12.854 1.00 27.60 108 ASN B CA 1
ATOM 2144 C C . ASN B 1 108 ? 78.046 46.534 -13.679 1.00 27.56 108 ASN B C 1
ATOM 2145 O O . ASN B 1 108 ? 79.232 46.543 -13.295 1.00 25.37 108 ASN B O 1
ATOM 2150 N N . ALA B 1 109 ? 77.647 45.955 -14.810 1.00 27.01 109 ALA B N 1
ATOM 2151 C CA . ALA B 1 109 ? 78.619 45.167 -15.566 1.00 26.94 109 ALA B CA 1
ATOM 2152 C C . ALA B 1 109 ? 79.702 46.059 -16.231 1.00 24.86 109 ALA B C 1
ATOM 2153 O O . ALA B 1 109 ? 80.833 45.625 -16.419 1.00 23.85 109 ALA B O 1
ATOM 2155 N N . LEU B 1 110 ? 79.400 47.312 -16.528 1.00 23.72 110 LEU B N 1
ATOM 2156 C CA . LEU B 1 110 ? 80.458 48.159 -17.034 1.00 25.23 110 LEU B CA 1
ATOM 2157 C C . LEU B 1 110 ? 81.557 48.348 -16.014 1.00 22.90 110 LEU B C 1
ATOM 2158 O O . LEU B 1 110 ? 82.718 48.267 -16.364 1.00 22.29 110 LEU B O 1
ATOM 2163 N N . LEU B 1 111 ? 81.199 48.645 -14.760 1.00 20.79 111 LEU B N 1
ATOM 2164 C CA . LEU B 1 111 ? 82.200 48.906 -13.698 1.00 17.90 111 LEU B CA 1
ATOM 2165 C C . LEU B 1 111 ? 82.957 47.652 -13.353 1.00 17.03 111 LEU B C 1
ATOM 2166 O O . LEU B 1 111 ? 84.158 47.690 -13.145 1.00 16.40 111 LEU B O 1
ATOM 2171 N N . LEU B 1 112 ? 82.239 46.535 -13.314 1.00 17.23 112 LEU B N 1
ATOM 2172 C CA . LEU B 1 112 ? 82.819 45.219 -13.082 1.00 17.40 112 LEU B CA 1
ATOM 2173 C C . LEU B 1 112 ? 83.879 44.795 -14.074 1.00 16.66 112 LEU B C 1
ATOM 2174 O O . LEU B 1 112 ? 84.620 43.889 -13.801 1.00 18.85 112 LEU B O 1
ATOM 2179 N N . SER B 1 113 ? 83.963 45.404 -15.235 1.00 15.37 113 SER B N 1
ATOM 2180 C CA . SER B 1 113 ? 85.051 45.078 -16.146 1.00 14.86 113 SER B CA 1
ATOM 2181 C C . SER B 1 113 ? 86.340 45.983 -16.033 1.00 14.88 113 SER B C 1
ATOM 2182 O O . SER B 1 113 ? 87.264 45.870 -16.858 1.00 16.13 113 SER B O 1
ATOM 2185 N N . ASP B 1 114 ? 86.384 46.894 -15.053 1.00 14.19 114 ASP B N 1
ATOM 2186 C CA . ASP B 1 114 ? 87.511 47.790 -14.814 1.00 13.62 114 ASP B CA 1
ATOM 2187 C C . ASP B 1 114 ? 88.456 46.982 -13.963 1.00 13.03 114 ASP B C 1
ATOM 2188 O O . ASP B 1 114 ? 88.064 46.477 -12.918 1.00 12.88 114 ASP B O 1
ATOM 2193 N N . SER B 1 115 ? 89.698 46.825 -14.359 1.00 12.57 115 SER B N 1
ATOM 2194 C CA . SER B 1 115 ? 90.592 46.019 -13.509 1.00 13.02 115 SER B CA 1
ATOM 2195 C C . SER B 1 115 ? 91.016 46.726 -12.267 1.00 12.50 115 SER B C 1
ATOM 2196 O O . SER B 1 115 ? 91.534 46.090 -11.325 1.00 12.53 115 SER B O 1
ATOM 2199 N N . SER B 1 116 ? 90.847 48.041 -12.264 1.00 11.99 116 SER B N 1
ATOM 2200 C CA . SER B 1 116 ? 91.148 48.793 -11.053 1.00 11.72 116 SER B CA 1
ATOM 2201 C C . SER B 1 116 ? 90.239 48.268 -9.917 1.00 10.21 116 SER B C 1
ATOM 2202 O O . SER B 1 116 ? 90.717 48.073 -8.829 1.00 10.41 116 SER B O 1
ATOM 2205 N N . LEU B 1 117 ? 88.969 47.981 -10.184 1.00 8.70 117 LEU B N 1
ATOM 2206 C CA . LEU B 1 117 ? 88.072 47.454 -9.170 1.00 7.93 117 LEU B CA 1
ATOM 2207 C C . LEU B 1 117 ? 88.514 46.063 -8.686 1.00 7.88 117 LEU B C 1
ATOM 2208 O O . LEU B 1 117 ? 88.533 45.744 -7.495 1.00 8.02 117 LEU B O 1
ATOM 2213 N N . HIS B 1 118 ? 88.929 45.228 -9.608 1.00 7.61 118 HIS B N 1
ATOM 2214 C CA . HIS B 1 118 ? 89.380 43.909 -9.244 1.00 7.44 118 HIS B CA 1
ATOM 2215 C C . HIS B 1 118 ? 90.638 43.905 -8.474 1.00 7.45 118 HIS B C 1
ATOM 2216 O O . HIS B 1 118 ? 90.734 43.168 -7.553 1.00 7.59 118 HIS B O 1
ATOM 2223 N N . LEU B 1 119 ? 91.619 44.723 -8.837 1.00 7.70 119 LEU B N 1
ATOM 2224 C CA . LEU B 1 119 ? 92.870 44.795 -8.057 1.00 7.96 119 LEU B CA 1
ATOM 2225 C C . LEU B 1 119 ? 92.638 45.509 -6.694 1.00 7.98 119 LEU B C 1
ATOM 2226 O O . LEU B 1 119 ? 93.334 45.307 -5.705 1.00 7.54 119 LEU B O 1
ATOM 2231 N N . PHE B 1 120 ? 91.643 46.372 -6.677 1.00 8.10 120 PHE B N 1
ATOM 2232 C CA . PHE B 1 120 ? 91.235 46.969 -5.455 1.00 8.58 120 PHE B CA 1
ATOM 2233 C C . PHE B 1 120 ? 90.665 45.933 -4.520 1.00 8.94 120 PHE B C 1
ATOM 2234 O O . PHE B 1 120 ? 91.015 45.901 -3.335 1.00 8.98 120 PHE B O 1
ATOM 2242 N N . LEU B 1 121 ? 89.765 45.099 -5.030 1.00 9.20 121 LEU B N 1
ATOM 2243 C CA . LEU B 1 121 ? 89.134 44.108 -4.155 1.00 9.36 121 LEU B CA 1
ATOM 2244 C C . LEU B 1 121 ? 90.006 42.867 -3.901 1.00 9.81 121 LEU B C 1
ATOM 2245 O O . LEU B 1 121 ? 89.939 42.304 -2.824 1.00 10.19 121 LEU B O 1
ATOM 2250 N N . GLN B 1 122 ? 90.818 42.445 -4.867 1.00 10.08 122 GLN B N 1
ATOM 2251 C CA . GLN B 1 122 ? 91.453 41.172 -4.764 1.00 10.62 122 GLN B CA 1
ATOM 2252 C C . GLN B 1 122 ? 92.929 41.202 -4.850 1.00 10.90 122 GLN B C 1
ATOM 2253 O O . GLN B 1 122 ? 93.549 40.203 -5.204 1.00 11.41 122 GLN B O 1
ATOM 2259 N N . SER B 1 123 ? 93.516 42.320 -4.480 1.00 11.48 123 SER B N 1
ATOM 2260 C CA . SER B 1 123 ? 94.957 42.370 -4.279 1.00 11.68 123 SER B CA 1
ATOM 2261 C C . SER B 1 123 ? 95.309 43.411 -3.274 1.00 13.00 123 SER B C 1
ATOM 2262 O O . SER B 1 123 ? 94.496 44.222 -2.843 1.00 12.78 123 SER B O 1
ATOM 2265 N N . HIS B 1 124 ? 96.579 43.357 -2.945 1.00 15.52 124 HIS B N 1
ATOM 2266 C CA . HIS B 1 124 ? 97.240 44.164 -1.929 1.00 17.72 124 HIS B CA 1
ATOM 2267 C C . HIS B 1 124 ? 97.803 45.459 -2.506 1.00 16.09 124 HIS B C 1
ATOM 2268 O O . HIS B 1 124 ? 98.350 46.246 -1.796 1.00 16.20 124 HIS B O 1
ATOM 2275 N N . LEU B 1 125 ? 97.745 45.632 -3.816 1.00 15.67 125 LEU B N 1
ATOM 2276 C CA . LEU B 1 125 ? 98.468 46.712 -4.507 1.00 14.64 125 LEU B CA 1
ATOM 2277 C C . LEU B 1 125 ? 97.924 48.044 -4.058 1.00 15.81 125 LEU B C 1
ATOM 2278 O O . LEU B 1 125 ? 96.689 48.163 -3.926 1.00 16.43 125 LEU B O 1
ATOM 2283 N N . ASN B 1 126 ? 98.768 49.056 -3.870 1.00 16.04 126 ASN B N 1
ATOM 2284 C CA . ASN B 1 126 ? 98.167 50.358 -3.717 1.00 17.80 126 ASN B CA 1
ATOM 2285 C C . ASN B 1 126 ? 97.870 51.094 -5.027 1.00 18.31 126 ASN B C 1
ATOM 2286 O O . ASN B 1 126 ? 98.167 50.616 -6.147 1.00 19.64 126 ASN B O 1
ATOM 2291 N N . SER B 1 127 ? 97.252 52.255 -4.898 1.00 17.84 127 SER B N 1
ATOM 2292 C CA . SER B 1 127 ? 96.754 52.915 -6.059 1.00 18.70 127 SER B CA 1
ATOM 2293 C C . SER B 1 127 ? 97.805 53.263 -7.065 1.00 19.78 127 SER B C 1
ATOM 2294 O O . SER B 1 127 ? 97.528 53.074 -8.206 1.00 18.98 127 SER B O 1
ATOM 2297 N N . GLU B 1 128 ? 98.979 53.788 -6.712 1.00 23.92 128 GLU B N 1
ATOM 2298 C CA . GLU B 1 128 ? 99.988 54.018 -7.768 1.00 28.83 128 GLU B CA 1
ATOM 2299 C C . GLU B 1 128 ? 100.231 52.679 -8.502 1.00 24.88 128 GLU B C 1
ATOM 2300 O O . GLU B 1 128 ? 100.300 52.650 -9.724 1.00 23.34 128 GLU B O 1
ATOM 2306 N N . ASP B 1 129 ? 100.337 51.563 -7.786 1.00 20.81 129 ASP B N 1
ATOM 2307 C CA . ASP B 1 129 ? 100.665 50.331 -8.473 1.00 18.82 129 ASP B CA 1
ATOM 2308 C C . ASP B 1 129 ? 99.481 49.777 -9.235 1.00 15.66 129 ASP B C 1
ATOM 2309 O O . ASP B 1 129 ? 99.618 49.182 -10.270 1.00 13.27 129 ASP B O 1
ATOM 2314 N N . ILE B 1 130 ? 98.294 49.950 -8.713 1.00 14.27 130 ILE B N 1
ATOM 2315 C CA . ILE B 1 130 ? 97.150 49.511 -9.482 1.00 13.57 130 ILE B CA 1
ATOM 2316 C C . ILE B 1 130 ? 97.182 50.218 -10.802 1.00 13.29 130 ILE B C 1
ATOM 2317 O O . ILE B 1 130 ? 97.001 49.598 -11.839 1.00 13.70 130 ILE B O 1
ATOM 2322 N N . GLU B 1 131 ? 97.414 51.522 -10.766 1.00 13.92 131 GLU B N 1
ATOM 2323 C CA . GLU B 1 131 ? 97.451 52.362 -11.986 1.00 14.28 131 GLU B CA 1
ATOM 2324 C C . GLU B 1 131 ? 98.508 51.923 -12.993 1.00 13.13 131 GLU B C 1
ATOM 2325 O O . GLU B 1 131 ? 98.212 51.728 -14.182 1.00 12.25 131 GLU B O 1
ATOM 2331 N N . ALA B 1 132 ? 99.719 51.720 -12.484 1.00 12.25 132 ALA B N 1
ATOM 2332 C CA . ALA B 1 132 ? 100.838 51.165 -13.243 1.00 11.86 132 ALA B CA 1
ATOM 2333 C C . ALA B 1 132 ? 100.478 49.876 -13.893 1.00 11.97 132 ALA B C 1
ATOM 2334 O O . ALA B 1 132 ? 100.738 49.665 -15.062 1.00 12.74 132 ALA B O 1
ATOM 2336 N N . CYS B 1 133 ? 99.859 49.012 -13.126 1.00 12.10 133 CYS B N 1
ATOM 2337 C CA . CYS B 1 133 ? 99.581 47.666 -13.560 1.00 12.39 133 CYS B CA 1
ATOM 2338 C C . CYS B 1 133 ? 98.538 47.686 -14.643 1.00 12.70 133 CYS B C 1
ATOM 2339 O O . CYS B 1 133 ? 98.755 47.038 -15.652 1.00 12.84 133 CYS B O 1
ATOM 2342 N N . VAL B 1 134 ? 97.435 48.432 -14.486 1.00 13.42 134 VAL B N 1
ATOM 2343 C CA . VAL B 1 134 ? 96.420 48.434 -15.569 1.00 14.34 134 VAL B CA 1
ATOM 2344 C C . VAL B 1 134 ? 96.898 49.217 -16.798 1.00 15.54 134 VAL B C 1
ATOM 2345 O O . VAL B 1 134 ? 96.421 48.972 -17.885 1.00 16.49 134 VAL B O 1
ATOM 2349 N N . SER B 1 135 ? 97.834 50.149 -16.626 1.00 16.33 135 SER B N 1
ATOM 2350 C CA . SER B 1 135 ? 98.468 50.825 -17.731 1.00 16.70 135 SER B CA 1
ATOM 2351 C C . SER B 1 135 ? 99.484 49.986 -18.442 1.00 17.09 135 SER B C 1
ATOM 2352 O O . SER B 1 135 ? 100.052 50.431 -19.420 1.00 18.72 135 SER B O 1
ATOM 2355 N N . GLY B 1 136 ? 99.831 48.832 -17.936 1.00 16.46 136 GLY B N 1
ATOM 2356 C CA . GLY B 1 136 ? 100.864 48.081 -18.612 1.00 17.11 136 GLY B CA 1
ATOM 2357 C C . GLY B 1 136 ? 102.283 48.460 -18.251 1.00 17.39 136 GLY B C 1
ATOM 2358 O O . GLY B 1 136 ? 103.204 47.992 -18.867 1.00 19.02 136 GLY B O 1
ATOM 2359 N N . GLN B 1 137 ? 102.460 49.273 -17.236 1.00 18.30 137 GLN B N 1
ATOM 2360 C CA . GLN B 1 137 ? 103.772 49.698 -16.819 1.00 19.19 137 GLN B CA 1
ATOM 2361 C C . GLN B 1 137 ? 104.462 48.753 -15.856 1.00 18.53 137 GLN B C 1
ATOM 2362 O O . GLN B 1 137 ? 105.597 49.013 -15.483 1.00 18.42 137 GLN B O 1
ATOM 2368 N N . THR B 1 138 ? 103.826 47.649 -15.454 1.00 18.08 138 THR B N 1
ATOM 2369 C CA . THR B 1 138 ? 104.446 46.744 -14.470 1.00 17.43 138 THR B CA 1
ATOM 2370 C C . THR B 1 138 ? 104.770 45.480 -15.145 1.00 17.82 138 THR B C 1
ATOM 2371 O O . THR B 1 138 ? 104.200 45.156 -16.158 1.00 20.35 138 THR B O 1
ATOM 2375 N N . LYS B 1 139 ? 105.703 44.754 -14.570 1.00 18.55 139 LYS B N 1
ATOM 2376 C CA . LYS B 1 139 ? 106.126 43.463 -15.096 1.00 17.83 139 LYS B CA 1
ATOM 2377 C C . LYS B 1 139 ? 105.040 42.431 -14.953 1.00 16.05 139 LYS B C 1
ATOM 2378 O O . LYS B 1 139 ? 104.904 41.550 -15.803 1.00 15.80 139 LYS B O 1
ATOM 2384 N N . TYR B 1 140 ? 104.298 42.525 -13.844 1.00 14.09 140 TYR B N 1
ATOM 2385 C CA . TYR B 1 140 ? 103.202 41.593 -13.570 1.00 12.33 140 TYR B CA 1
ATOM 2386 C C . TYR B 1 140 ? 101.936 42.015 -14.254 1.00 11.97 140 TYR B C 1
ATOM 2387 O O . TYR B 1 140 ? 101.689 43.201 -14.353 1.00 12.18 140 TYR B O 1
ATOM 2396 N N . SER B 1 141 ? 101.126 41.053 -14.700 1.00 11.53 141 SER B N 1
ATOM 2397 C CA . SER B 1 141 ? 99.772 41.378 -15.130 1.00 11.54 141 SER B CA 1
ATOM 2398 C C . SER B 1 141 ? 98.884 41.626 -13.954 1.00 11.29 141 SER B C 1
ATOM 2399 O O . SER B 1 141 ? 99.189 41.310 -12.847 1.00 10.52 141 SER B O 1
ATOM 2402 N N . VAL B 1 142 ? 97.738 42.180 -14.262 1.00 12.09 142 VAL B N 1
ATOM 2403 C CA . VAL B 1 142 ? 96.591 42.166 -13.374 1.00 12.92 142 VAL B CA 1
ATOM 2404 C C . VAL B 1 142 ? 96.346 40.786 -12.736 1.00 14.86 142 VAL B C 1
ATOM 2405 O O . VAL B 1 142 ? 96.189 40.696 -11.534 1.00 14.09 142 VAL B O 1
ATOM 2409 N N . GLU B 1 143 ? 96.359 39.719 -13.525 1.00 18.52 143 GLU B N 1
ATOM 2410 C CA . GLU B 1 143 ? 96.038 38.413 -12.975 1.00 21.96 143 GLU B CA 1
ATOM 2411 C C . GLU B 1 143 ? 97.151 37.868 -12.144 1.00 19.14 143 GLU B C 1
ATOM 2412 O O . GLU B 1 143 ? 96.916 37.170 -11.171 1.00 18.78 143 GLU B O 1
ATOM 2418 N N . GLU B 1 144 ? 98.373 38.232 -12.464 1.00 17.06 144 GLU B N 1
ATOM 2419 C CA . GLU B 1 144 ? 99.450 37.751 -11.682 1.00 16.77 144 GLU B CA 1
ATOM 2420 C C . GLU B 1 144 ? 99.362 38.300 -10.290 1.00 15.29 144 GLU B C 1
ATOM 2421 O O . GLU B 1 144 ? 99.739 37.648 -9.333 1.00 14.87 144 GLU B O 1
ATOM 2427 N N . ALA B 1 145 ? 98.873 39.515 -10.167 1.00 13.62 145 ALA B N 1
ATOM 2428 C CA . ALA B 1 145 ? 98.907 40.187 -8.903 1.00 12.76 145 ALA B CA 1
ATOM 2429 C C . ALA B 1 145 ? 97.848 39.631 -7.962 1.00 12.90 145 ALA B C 1
ATOM 2430 O O . ALA B 1 145 ? 98.037 39.507 -6.748 1.00 12.50 145 ALA B O 1
ATOM 2432 N N . ILE B 1 146 ? 96.693 39.376 -8.537 1.00 13.01 146 ILE B N 1
ATOM 2433 C CA . ILE B 1 146 ? 95.566 38.806 -7.828 1.00 12.67 146 ILE B CA 1
ATOM 2434 C C . ILE B 1 146 ? 95.925 37.384 -7.334 1.00 13.26 146 ILE B C 1
ATOM 2435 O O . ILE B 1 146 ? 95.669 37.034 -6.187 1.00 12.75 146 ILE B O 1
ATOM 2440 N N . HIS B 1 147 ? 96.519 36.587 -8.218 1.00 14.50 147 HIS B N 1
ATOM 2441 C CA . HIS B 1 147 ? 97.018 35.267 -7.863 1.00 15.21 147 HIS B CA 1
ATOM 2442 C C . HIS B 1 147 ? 98.102 35.358 -6.794 1.00 17.45 147 HIS B C 1
ATOM 2443 O O . HIS B 1 147 ? 98.069 34.588 -5.862 1.00 18.70 147 HIS B O 1
ATOM 2450 N N . LYS B 1 148 ? 99.047 36.294 -6.858 1.00 20.42 148 LYS B N 1
ATOM 2451 C CA . LYS B 1 148 ? 100.067 36.328 -5.799 1.00 22.59 148 LYS B CA 1
ATOM 2452 C C . LYS B 1 148 ? 99.453 36.781 -4.519 1.00 19.44 148 LYS B C 1
ATOM 2453 O O . LYS B 1 148 ? 99.929 36.453 -3.494 1.00 18.56 148 LYS B O 1
ATOM 2459 N N . PHE B 1 149 ? 98.393 37.553 -4.556 1.00 17.65 149 PHE B N 1
ATOM 2460 C CA . PHE B 1 149 ? 97.843 38.038 -3.337 1.00 16.04 149 PHE B CA 1
ATOM 2461 C C . PHE B 1 149 ? 97.179 36.880 -2.647 1.00 17.07 149 PHE B C 1
ATOM 2462 O O . PHE B 1 149 ? 97.393 36.648 -1.470 1.00 17.74 149 PHE B O 1
ATOM 2470 N N . ALA B 1 150 ? 96.367 36.138 -3.401 1.00 17.98 150 ALA B N 1
ATOM 2471 C CA . ALA B 1 150 ? 95.751 34.900 -2.915 1.00 16.85 150 ALA B CA 1
ATOM 2472 C C . ALA B 1 150 ? 96.802 34.003 -2.287 1.00 17.24 150 ALA B C 1
ATOM 2473 O O . ALA B 1 150 ? 96.635 33.559 -1.210 1.00 17.25 150 ALA B O 1
ATOM 2475 N N . LEU B 1 151 ? 97.908 33.761 -2.945 1.00 18.79 151 LEU B N 1
ATOM 2476 C CA . LEU B 1 151 ? 98.946 32.941 -2.346 1.00 20.62 151 LEU B CA 1
ATOM 2477 C C . LEU B 1 151 ? 99.639 33.551 -1.104 1.00 23.75 151 LEU B C 1
ATOM 2478 O O . LEU B 1 151 ? 99.896 32.787 -0.213 1.00 24.94 151 LEU B O 1
ATOM 2483 N N . MET B 1 152 ? 99.968 34.860 -1.050 1.00 28.38 152 MET B N 1
ATOM 2484 C CA . MET B 1 152 ? 100.585 35.505 0.139 1.00 34.96 152 MET B CA 1
ATOM 2485 C C . MET B 1 152 ? 99.554 35.267 1.241 1.00 37.26 152 MET B C 1
ATOM 2486 O O . MET B 1 152 ? 99.834 34.835 2.367 1.00 38.71 152 MET B O 1
ATOM 2491 N N . ASN B 1 153 ? 98.319 35.545 0.878 1.00 35.11 153 ASN B N 1
ATOM 2492 C CA . ASN B 1 153 ? 97.289 35.737 1.831 1.00 32.40 153 ASN B CA 1
ATOM 2493 C C . ASN B 1 153 ? 96.665 34.442 2.338 1.00 32.96 153 ASN B C 1
ATOM 2494 O O . ASN B 1 153 ? 95.891 34.499 3.241 1.00 38.11 153 ASN B O 1
ATOM 2499 N N . ARG B 1 154 ? 96.973 33.280 1.770 1.00 33.00 154 ARG B N 1
ATOM 2500 C CA . ARG B 1 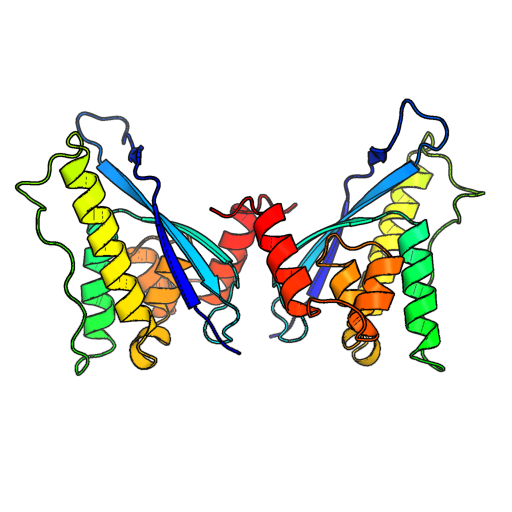154 ? 96.317 32.006 2.134 1.00 32.07 154 ARG B CA 1
ATOM 2501 C C . ARG B 1 154 ? 97.420 31.105 2.642 1.00 37.57 154 ARG B C 1
ATOM 2502 O O . ARG B 1 154 ? 97.470 29.881 2.379 1.00 40.75 154 ARG B O 1
ATOM 2510 N N . ARG B 1 155 ? 98.320 31.753 3.370 1.00 44.56 155 ARG B N 1
ATOM 2511 C CA . ARG B 1 155 ? 99.726 31.347 3.499 1.00 48.02 155 ARG B CA 1
ATOM 2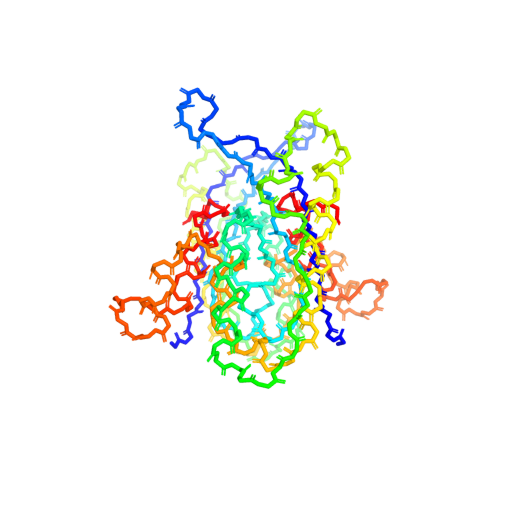512 C C . ARG B 1 155 ? 100.084 30.103 2.702 1.00 46.41 155 ARG B C 1
ATOM 2513 O O . ARG B 1 155 ? 100.580 29.135 3.241 1.00 46.02 155 ARG B O 1
ATOM 2521 N N . PHE B 1 156 ? 99.845 30.165 1.401 1.00 44.99 156 PHE B N 1
ATOM 2522 C CA . PHE B 1 156 ? 100.125 29.061 0.525 1.00 49.02 156 PHE B CA 1
ATOM 2523 C C . PHE B 1 156 ? 101.610 28.712 0.557 1.00 58.15 156 PHE B C 1
ATOM 2524 O O . PHE B 1 156 ? 102.456 29.582 0.396 1.00 57.61 156 PHE B O 1
ATOM 2532 N N . PRO B 1 157 ? 101.927 27.428 0.786 1.00 74.71 157 PRO B N 1
ATOM 2533 C CA .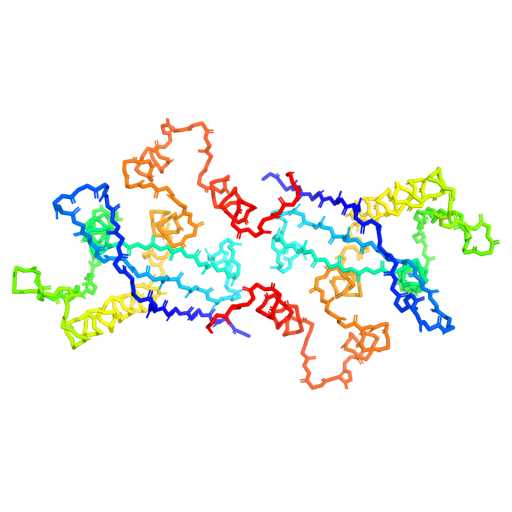 PRO B 1 157 ? 103.295 26.900 0.641 1.00 76.70 157 PRO B CA 1
ATOM 2534 C C . PRO B 1 157 ? 103.990 27.244 -0.711 1.00 76.66 157 PRO B C 1
ATOM 2535 O O . PRO B 1 157 ? 103.653 26.665 -1.765 1.00 65.10 157 PRO B O 1
ATOM 2539 N N . GLU B 1 158 ? 104.948 28.185 -0.621 1.00 84.29 158 GLU B N 1
ATOM 2540 C CA . GLU B 1 158 ? 105.787 28.709 -1.730 1.00 85.58 158 GLU B CA 1
ATOM 2541 C C . GLU B 1 158 ? 105.033 29.000 -3.034 1.00 84.79 158 GLU B C 1
ATOM 2542 O O . GLU B 1 158 ? 105.140 28.262 -4.008 1.00 82.77 158 GLU B O 1
#

Sequence (301 aa):
EEFVSVWVRDPRIQKEDFWHSYIDYEICIHTNSMAFTMKTSCVRRRYREFVWLRQRLQSNALLVQLPELPSKNLFFNMNNRQHVDQRRQGLEDFLRKVLQNALLLSDSSLHLFLQSHLNSEDIEACVSGQTKYSVEEAIHKFALMNRRFPEEFVSVWVRDPRIQKEDFWHSYIDYEICIHTNSMAFTMKTSCVRRRYREFVWLRQRLQSNALLVQLPELPSKNLFFNMNNRQHVDQRRQGLEDFLRKVLQNALLLSDSSLHLFLQSHLNSEDIEACVSGQTKYSVEEAIHKFALMNRRFPE

Foldseek 3Di:
DWDKAKAKDDWDWDPVVHPPIDIKTWIWMAIPDPLAPDRIAIAIDGPVQVVLLQVVLCVVVVPDDQDDQDDDPVPADVVDPVRRVRNRVRSRVRVVVLCVDVVSSNDLLVRCVTQAPDGSVVSCCAVVPNDPDHSSRRSVVRVCVVVVPD/DKDKDKAWADWDWDDPVDPDTFIKIKIWIAIDDPLAPDRIAIDIDGPVQVVVLQVVLCVQPVVDDADDADDPDVVADPPPVCSVVVRSVRVNVRVVVQVVDVSSSNDLLVRCVGQADDGDVVSVCQVVVNDPDHSSRRSVVRCCVPVVNDD

Organism: Homo sapiens (NCBI:txid9606)

B-factor: mean 28.92, std 18.57, range [7.44, 131.76]

Radius of gyration: 22.85 Å; Cα contacts (8 Å, |Δi|>4): 425; chains: 2; bounding box: 42×69×42 Å

CATH classification: 3.30.1520.10

GO terms:
  GO:0005634 nucleus (C, IDA)
  GO:0005783 endoplasmic reticulum (C, IDA)
  GO:0005813 centrosome (C, IDA)
  GO:0031313 extrinsic component of endosome membrane (C, IDA)
  GO:0005545 1-phosphatidylinositol binding (F, IMP)
  GO:0060271 cilium assembly (P, IMP)
  GO:0071539 protein localization to centrosome (P, IMP)
  GO:0007032 endosome organization (P, IMP)
  GO:0061512 protein localization to cilium (P, IMP)
  GO:0051117 ATPase binding (F, IPI)
  GO:0005515 protein binding (F, IPI)
  GO:0005829 cytosol (C, IDA)
  GO:0015630 microtubule cytoskeleton (C, IDA)